Protein AF-A0A2X1PQ90-F1 (afdb_monomer_lite)

Organism: Haemophilus influenzae (NCBI:txid727)

Structure (mmCIF, N/CA/C/O backbone):
data_AF-A0A2X1PQ90-F1
#
_entry.id   AF-A0A2X1PQ90-F1
#
loop_
_atom_site.group_PDB
_atom_site.id
_atom_site.type_symbol
_atom_site.label_atom_id
_atom_site.label_alt_id
_atom_site.label_comp_id
_atom_site.label_asym_id
_atom_site.label_entity_id
_atom_site.label_seq_id
_atom_site.pdbx_PDB_ins_code
_atom_site.Cartn_x
_atom_site.Cartn_y
_atom_site.Cartn_z
_atom_site.occupancy
_atom_site.B_iso_or_equiv
_atom_site.auth_seq_id
_atom_site.auth_comp_id
_atom_site.auth_asym_id
_atom_site.auth_atom_id
_atom_site.pdbx_PDB_model_num
ATOM 1 N N . MET A 1 1 ? -12.825 -6.862 6.833 1.00 97.19 1 MET A N 1
ATOM 2 C CA . MET A 1 1 ? -12.049 -5.912 5.998 1.00 97.19 1 MET A CA 1
ATOM 3 C C . MET A 1 1 ? -11.772 -6.513 4.622 1.00 97.19 1 MET A C 1
ATOM 5 O O . MET A 1 1 ? -12.164 -7.656 4.406 1.00 97.19 1 MET A O 1
ATOM 9 N N . LEU A 1 2 ? -11.191 -5.750 3.693 1.00 98.31 2 LEU A N 1
ATOM 10 C CA . LEU A 1 2 ? -10.587 -6.251 2.450 1.00 98.31 2 LEU A CA 1
ATOM 11 C C . LEU A 1 2 ? -9.107 -5.878 2.473 1.00 98.31 2 LEU A C 1
ATOM 13 O O . LEU A 1 2 ? -8.786 -4.777 2.917 1.00 98.31 2 LEU A O 1
ATOM 17 N N . LYS A 1 3 ? -8.245 -6.788 2.020 1.00 98.50 3 LYS A N 1
ATOM 18 C CA . LYS A 1 3 ? -6.807 -6.561 1.873 1.00 98.50 3 LYS A CA 1
ATOM 19 C C . LYS A 1 3 ? -6.492 -6.553 0.382 1.00 98.50 3 LYS A C 1
ATOM 21 O O . LYS A 1 3 ? -6.898 -7.488 -0.299 1.00 98.50 3 LYS A O 1
ATOM 26 N N . ALA A 1 4 ? -5.843 -5.501 -0.100 1.00 98.44 4 ALA A N 1
ATOM 27 C CA . ALA A 1 4 ? -5.292 -5.419 -1.448 1.00 98.44 4 ALA A CA 1
ATOM 28 C C . ALA A 1 4 ? -3.840 -5.915 -1.452 1.00 98.44 4 ALA A C 1
ATOM 30 O O . ALA A 1 4 ? -3.133 -5.803 -0.445 1.00 98.44 4 ALA A O 1
ATOM 31 N N . GLN A 1 5 ? -3.374 -6.450 -2.577 1.00 98.25 5 GLN A N 1
ATOM 32 C CA . GLN A 1 5 ? -2.009 -6.943 -2.733 1.00 98.25 5 GLN A CA 1
ATOM 33 C C . GLN A 1 5 ? -1.485 -6.490 -4.085 1.00 98.25 5 GLN A C 1
ATOM 35 O O . GLN A 1 5 ? -2.073 -6.848 -5.099 1.00 98.25 5 GLN A O 1
ATOM 40 N N . HIS A 1 6 ? -0.416 -5.683 -4.049 1.00 97.69 6 HIS A N 1
ATOM 41 C CA . HIS A 1 6 ? 0.404 -5.267 -5.192 1.00 97.69 6 HIS A CA 1
ATOM 42 C C . HIS A 1 6 ? -0.357 -5.222 -6.534 1.00 97.69 6 HIS A C 1
ATOM 44 O O . HIS A 1 6 ? -0.048 -6.006 -7.435 1.00 97.69 6 HIS A O 1
ATOM 50 N N . PRO A 1 7 ? -1.373 -4.337 -6.675 1.00 98.44 7 PRO A N 1
ATOM 51 C CA . PRO A 1 7 ? -2.190 -4.241 -7.886 1.00 98.44 7 PRO A CA 1
ATOM 52 C C . PRO A 1 7 ? -1.443 -3.481 -8.997 1.00 98.44 7 PRO A C 1
ATOM 54 O O . PRO A 1 7 ? -1.924 -2.485 -9.540 1.00 98.44 7 PRO A O 1
ATOM 57 N N . ASP A 1 8 ? -0.198 -3.881 -9.270 1.00 98.50 8 ASP A N 1
ATOM 58 C CA . ASP A 1 8 ? 0.711 -3.168 -10.163 1.00 98.50 8 ASP A CA 1
ATOM 59 C C . ASP A 1 8 ? 0.203 -3.190 -11.604 1.00 98.50 8 ASP A C 1
ATOM 61 O O . ASP A 1 8 ? 0.255 -2.159 -12.272 1.00 98.50 8 ASP A O 1
ATOM 65 N N . PHE A 1 9 ? -0.345 -4.323 -12.058 1.00 98.75 9 PHE A N 1
ATOM 66 C CA . PHE A 1 9 ? -0.924 -4.458 -13.395 1.00 98.75 9 PHE A CA 1
ATOM 67 C C . PHE A 1 9 ? -2.189 -3.606 -13.543 1.00 98.75 9 PHE A C 1
ATOM 69 O O . PHE A 1 9 ? -2.334 -2.849 -14.504 1.00 98.75 9 PHE A O 1
ATOM 76 N N . GLU A 1 10 ? -3.093 -3.674 -12.568 1.00 98.81 10 GLU A N 1
ATOM 77 C CA . GLU A 1 10 ? -4.344 -2.926 -12.562 1.00 98.81 10 GLU A CA 1
ATOM 78 C C . GLU A 1 10 ? -4.073 -1.420 -12.545 1.00 98.81 10 GLU A C 1
ATOM 80 O O . GLU A 1 10 ? -4.658 -0.681 -13.335 1.00 98.81 10 GLU A O 1
ATOM 85 N N . ILE A 1 11 ? -3.140 -0.953 -11.710 1.00 98.69 11 ILE A N 1
ATOM 86 C CA . ILE A 1 11 ? -2.756 0.461 -11.650 1.00 98.69 11 ILE A CA 1
ATOM 87 C C . ILE A 1 11 ? -2.038 0.896 -12.932 1.00 98.69 11 ILE A C 1
ATOM 89 O O . ILE A 1 11 ? -2.410 1.924 -13.498 1.00 98.69 11 ILE A O 1
ATOM 93 N N . TRP A 1 12 ? -1.062 0.126 -13.424 1.00 98.75 12 TRP A N 1
ATOM 94 C CA . TRP A 1 12 ? -0.359 0.418 -14.681 1.00 98.75 12 TRP A CA 1
ATOM 95 C C . TRP A 1 12 ? -1.326 0.570 -15.858 1.00 98.75 12 TRP A C 1
ATOM 97 O O . TRP A 1 12 ? -1.219 1.545 -16.604 1.00 98.75 12 TRP A O 1
ATOM 107 N N . SER A 1 13 ? -2.314 -0.323 -15.979 1.00 98.62 13 SER A N 1
ATOM 108 C CA . SER A 1 13 ? -3.283 -0.315 -17.086 1.00 98.62 13 SER A CA 1
ATOM 109 C C . SER A 1 13 ? -4.114 0.975 -17.159 1.00 98.62 13 SER A C 1
ATOM 111 O O . SER A 1 13 ? -4.599 1.363 -18.221 1.00 98.62 13 SER A O 1
ATOM 113 N N . LEU A 1 14 ? -4.257 1.673 -16.028 1.00 98.50 14 LEU A N 1
ATOM 114 C CA . LEU A 1 14 ? -5.009 2.921 -15.917 1.00 98.50 14 LEU A CA 1
ATOM 115 C C . LEU A 1 14 ? -4.135 4.168 -16.137 1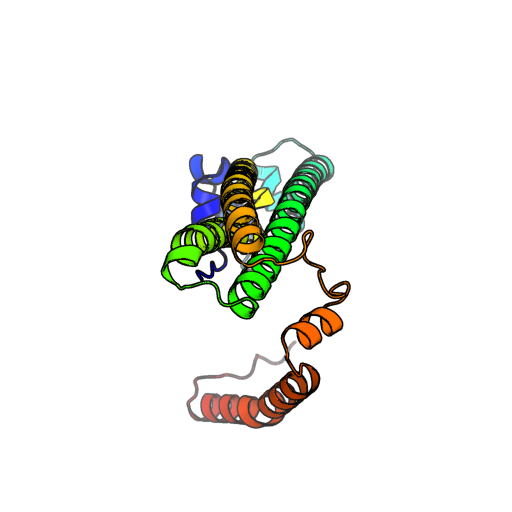.00 98.50 14 LEU A C 1
ATOM 117 O O . LEU A 1 14 ? -4.681 5.255 -16.366 1.00 98.50 14 LEU A O 1
ATOM 121 N N . GLY A 1 15 ? -2.812 4.021 -16.066 1.00 98.38 15 GLY A N 1
ATOM 122 C CA . GLY A 1 15 ? -1.836 5.094 -16.226 1.00 98.38 15 GLY A CA 1
ATOM 123 C C . GLY A 1 15 ? -1.519 5.425 -17.680 1.00 98.38 15 GLY A C 1
ATOM 124 O O . GLY A 1 15 ? -1.864 4.691 -18.606 1.00 98.38 15 GLY A O 1
ATOM 125 N N . MET A 1 16 ? -0.835 6.551 -17.898 1.00 98.50 16 MET A N 1
ATOM 126 C CA . MET A 1 16 ? -0.507 7.021 -19.251 1.00 98.50 16 MET A CA 1
ATOM 127 C C . MET A 1 16 ? 0.387 6.049 -20.026 1.00 98.50 16 MET A C 1
ATOM 129 O O . MET A 1 16 ? 0.144 5.834 -21.209 1.00 98.50 16 MET A O 1
ATOM 133 N N . HIS A 1 17 ? 1.375 5.431 -19.373 1.00 98.75 17 HIS A N 1
ATOM 134 C CA . HIS A 1 17 ? 2.237 4.436 -20.017 1.00 98.75 17 HIS A CA 1
ATOM 135 C C . HIS A 1 17 ? 1.434 3.209 -20.470 1.00 98.75 17 HIS A C 1
ATOM 137 O O . HIS A 1 17 ? 1.473 2.864 -21.650 1.00 98.75 17 HIS A O 1
ATOM 143 N N . GLY A 1 18 ? 0.622 2.621 -19.582 1.00 98.56 18 GLY A N 1
ATOM 144 C CA . GLY A 1 18 ? -0.201 1.459 -19.926 1.00 98.56 18 GLY A CA 1
ATOM 145 C C . GLY A 1 18 ? -1.232 1.747 -21.018 1.00 98.56 18 GLY A C 1
ATOM 146 O O . GLY A 1 18 ? -1.378 0.958 -21.948 1.00 98.56 18 GLY A O 1
ATOM 147 N N . LYS A 1 19 ? -1.869 2.925 -20.994 1.00 98.62 19 LYS A N 1
ATOM 148 C CA . LYS A 1 19 ? -2.801 3.368 -22.052 1.00 98.62 19 LYS A CA 1
ATOM 149 C C . LYS A 1 19 ? -2.155 3.520 -23.430 1.00 98.62 19 LYS A C 1
ATOM 151 O O . LYS A 1 19 ? -2.863 3.429 -24.427 1.00 98.62 19 LYS A O 1
ATOM 156 N N . ASN A 1 20 ? -0.846 3.762 -23.486 1.00 98.69 20 ASN A N 1
ATOM 157 C CA . ASN A 1 20 ? -0.082 3.863 -24.732 1.00 98.69 20 ASN A CA 1
ATOM 158 C C . ASN A 1 20 ? 0.638 2.553 -25.093 1.00 98.69 20 ASN A C 1
ATOM 160 O O . ASN A 1 20 ? 1.441 2.535 -26.019 1.00 98.69 20 ASN A O 1
ATOM 164 N N . GLY A 1 21 ? 0.372 1.459 -24.373 1.00 98.38 21 GLY A N 1
ATOM 165 C CA . GLY A 1 21 ? 0.982 0.161 -24.646 1.00 98.38 21 GLY A CA 1
ATOM 166 C C . GLY A 1 21 ? 2.451 0.043 -24.233 1.00 98.38 21 GLY A C 1
ATOM 167 O O . GLY A 1 21 ? 3.078 -0.943 -24.601 1.00 98.38 21 GLY A O 1
ATOM 168 N N . VAL A 1 22 ? 2.992 0.993 -23.457 1.00 98.69 22 VAL A N 1
ATOM 169 C CA . VAL A 1 22 ? 4.331 0.857 -22.859 1.00 98.69 22 VAL A CA 1
ATOM 170 C C . VAL A 1 22 ? 4.254 -0.210 -21.775 1.00 98.69 22 VAL A C 1
ATOM 172 O O . VAL A 1 22 ? 3.540 -0.058 -20.780 1.00 98.69 22 VAL A O 1
ATOM 175 N N . THR A 1 23 ? 4.955 -1.311 -21.994 1.00 98.56 23 THR A N 1
ATOM 176 C CA . THR A 1 23 ? 4.853 -2.541 -21.215 1.00 98.56 23 THR A CA 1
ATOM 177 C C . THR A 1 23 ? 5.765 -2.522 -19.991 1.00 98.56 23 THR A C 1
ATOM 179 O O . THR A 1 23 ? 6.693 -1.720 -19.883 1.00 98.56 23 THR A O 1
ATOM 182 N N . CYS A 1 24 ? 5.552 -3.465 -19.069 1.00 98.44 24 CYS A N 1
ATOM 183 C CA . CYS A 1 24 ? 6.458 -3.677 -17.937 1.00 98.44 24 CYS A CA 1
ATOM 184 C C . CYS A 1 24 ? 7.904 -3.935 -18.402 1.00 98.44 24 CYS A C 1
ATOM 186 O O . CYS A 1 24 ? 8.854 -3.499 -17.754 1.00 98.44 24 CYS A O 1
ATOM 188 N N . VAL A 1 25 ? 8.058 -4.639 -19.530 1.00 98.50 25 VAL A N 1
ATOM 189 C CA . VAL A 1 25 ? 9.348 -5.059 -20.095 1.00 98.50 25 VAL A CA 1
ATOM 190 C C . VAL A 1 25 ? 10.151 -3.856 -20.579 1.00 98.50 25 VAL A C 1
ATOM 192 O O . VAL A 1 25 ? 11.350 -3.802 -20.328 1.00 98.50 25 VAL A O 1
ATOM 195 N N . ASP A 1 26 ? 9.500 -2.856 -21.173 1.00 98.44 26 ASP A N 1
ATOM 196 C CA . ASP A 1 26 ? 10.180 -1.667 -21.706 1.00 98.44 26 ASP A CA 1
ATOM 197 C C . ASP A 1 26 ? 10.948 -0.887 -20.625 1.00 98.44 26 ASP A C 1
ATOM 199 O O . ASP A 1 26 ? 11.959 -0.247 -20.912 1.00 98.44 26 ASP A O 1
ATOM 203 N N . CYS A 1 27 ? 10.495 -0.956 -19.368 1.00 98.50 27 CYS A N 1
ATOM 204 C CA . CYS A 1 27 ? 11.151 -0.295 -18.238 1.00 98.50 27 CYS A CA 1
ATOM 205 C C . CYS A 1 27 ? 11.977 -1.246 -17.362 1.00 98.50 27 CYS A C 1
ATOM 207 O O . CYS A 1 27 ? 13.049 -0.866 -16.903 1.00 98.50 27 CYS A O 1
ATOM 209 N N . HIS A 1 28 ? 11.483 -2.452 -17.076 1.00 98.56 28 HIS A N 1
ATOM 210 C CA . HIS A 1 28 ? 12.102 -3.345 -16.086 1.00 98.56 28 HIS A CA 1
ATOM 211 C C . HIS A 1 28 ? 12.967 -4.452 -16.687 1.00 98.56 28 HIS A C 1
ATOM 213 O O . HIS A 1 28 ? 13.688 -5.113 -15.945 1.00 98.56 28 HIS A O 1
ATOM 219 N N . MET A 1 29 ? 12.882 -4.673 -17.998 1.00 98.38 29 MET A N 1
ATOM 220 C CA . MET A 1 29 ? 13.633 -5.703 -18.714 1.00 98.38 29 MET A CA 1
ATOM 221 C C . MET A 1 29 ? 14.078 -5.167 -20.088 1.00 98.38 29 MET A C 1
ATOM 223 O O . MET A 1 29 ? 13.677 -5.706 -21.130 1.00 98.38 29 MET A O 1
ATOM 227 N N . PRO A 1 30 ? 14.858 -4.068 -20.120 1.00 97.44 30 PRO A N 1
ATOM 228 C CA . PRO A 1 30 ? 15.231 -3.418 -21.367 1.00 97.44 30 PRO A CA 1
ATOM 229 C C . PRO A 1 30 ? 16.062 -4.338 -22.264 1.00 97.44 30 PRO A C 1
ATOM 231 O O . PRO A 1 30 ? 16.706 -5.292 -21.818 1.00 97.44 30 PRO A O 1
ATOM 234 N N . LYS A 1 31 ? 16.083 -4.032 -23.562 1.00 97.00 31 LYS A N 1
ATOM 235 C CA . LYS A 1 31 ? 17.053 -4.642 -24.474 1.00 97.00 31 LYS A CA 1
ATOM 236 C C . LYS A 1 31 ? 18.425 -4.010 -24.235 1.00 97.00 31 LYS A C 1
ATOM 238 O O . LYS A 1 31 ? 18.561 -2.794 -24.309 1.00 97.00 31 LYS A O 1
ATOM 243 N N . VAL A 1 32 ? 19.430 -4.842 -23.985 1.00 94.94 32 VAL A N 1
ATOM 244 C CA . VAL A 1 32 ? 20.825 -4.440 -23.749 1.00 94.94 32 VAL A CA 1
ATOM 245 C C . VAL A 1 32 ? 21.762 -5.234 -24.660 1.00 94.94 32 VAL A C 1
ATOM 247 O O . VAL A 1 32 ? 21.381 -6.280 -25.191 1.00 94.94 32 VAL A O 1
ATOM 250 N N . GLN A 1 33 ? 22.983 -4.738 -24.868 1.00 94.88 33 GLN A N 1
ATOM 251 C CA . GLN A 1 33 ? 23.985 -5.387 -25.715 1.00 94.88 33 GLN A CA 1
ATOM 252 C C . GLN A 1 33 ? 25.080 -6.041 -24.864 1.00 94.88 33 GLN A C 1
ATOM 254 O O . GLN A 1 33 ? 25.637 -5.417 -23.964 1.00 94.88 33 GLN A O 1
ATOM 259 N N . GLY A 1 34 ? 25.383 -7.309 -25.142 1.00 91.25 34 GLY A N 1
ATOM 260 C CA . GLY A 1 34 ? 26.471 -8.039 -24.494 1.00 91.25 34 GLY A CA 1
ATOM 261 C C . GLY A 1 34 ? 27.845 -7.629 -25.018 1.00 91.25 34 GLY A C 1
ATOM 262 O O . GLY A 1 34 ? 27.967 -6.998 -26.066 1.00 91.25 34 GLY A O 1
ATOM 263 N N . ALA A 1 35 ? 28.902 -8.057 -24.322 1.00 93.44 35 ALA A N 1
ATOM 264 C CA . ALA A 1 35 ? 30.281 -7.845 -24.772 1.00 93.44 35 ALA A CA 1
ATOM 265 C C . ALA A 1 35 ? 30.578 -8.495 -26.141 1.00 93.44 35 ALA A C 1
ATOM 267 O O . ALA A 1 35 ? 31.493 -8.071 -26.840 1.00 93.44 35 ALA A O 1
ATOM 268 N N . ASP A 1 36 ? 29.792 -9.501 -26.543 1.00 94.69 36 ASP A N 1
ATOM 269 C CA . ASP A 1 36 ? 29.850 -10.150 -27.858 1.00 94.69 36 ASP A CA 1
ATOM 270 C C . ASP A 1 36 ? 29.030 -9.421 -28.943 1.00 94.69 36 ASP A C 1
ATOM 272 O O . ASP A 1 36 ? 28.886 -9.923 -30.058 1.00 94.69 36 ASP A O 1
ATOM 276 N N . GLY A 1 37 ? 28.466 -8.252 -28.624 1.00 94.25 37 GLY A N 1
ATOM 277 C CA . GLY A 1 37 ? 27.664 -7.438 -29.531 1.00 94.25 37 GLY A CA 1
ATOM 278 C C . GLY A 1 37 ? 26.226 -7.926 -29.726 1.00 94.25 37 GLY A C 1
ATOM 279 O O . GLY A 1 37 ? 25.471 -7.286 -30.464 1.00 94.25 37 GLY A O 1
ATOM 280 N N . LYS A 1 38 ? 25.797 -9.019 -29.084 1.00 96.50 38 LYS A N 1
ATOM 281 C CA . LYS A 1 38 ? 24.424 -9.523 -29.230 1.00 96.50 38 LYS A CA 1
ATOM 282 C C . LYS A 1 38 ? 23.455 -8.770 -28.335 1.00 96.50 38 LYS A C 1
ATOM 284 O O . LYS A 1 38 ? 23.740 -8.501 -27.171 1.00 96.50 38 LYS A O 1
ATOM 289 N N . VAL A 1 39 ? 22.278 -8.477 -28.879 1.00 96.38 39 VAL A N 1
ATOM 290 C CA . VAL A 1 39 ? 21.178 -7.872 -28.126 1.00 96.38 39 VAL A CA 1
ATOM 291 C C . VAL A 1 39 ? 20.401 -8.962 -27.394 1.00 96.38 39 VAL A C 1
ATOM 293 O O . VAL A 1 39 ? 19.991 -9.953 -27.999 1.00 96.38 39 VAL A O 1
ATOM 296 N N . TYR A 1 40 ? 20.159 -8.762 -26.104 1.00 96.50 40 TYR A N 1
ATOM 297 C CA . TYR A 1 40 ? 19.347 -9.644 -25.270 1.00 96.50 40 TYR A CA 1
ATOM 298 C C . TYR A 1 40 ? 18.431 -8.827 -24.349 1.00 96.50 40 TYR A C 1
ATOM 300 O O . TYR A 1 40 ? 18.562 -7.611 -24.239 1.00 96.50 40 TYR A O 1
ATOM 308 N N . THR A 1 41 ? 17.447 -9.485 -23.738 1.00 97.75 41 THR A N 1
ATOM 309 C CA . THR A 1 41 ? 16.617 -8.869 -22.693 1.00 97.75 41 THR A CA 1
ATOM 310 C C . THR A 1 41 ? 17.349 -8.947 -21.366 1.00 97.75 41 THR A C 1
ATOM 312 O O . THR A 1 41 ? 17.700 -10.049 -20.941 1.00 97.75 41 THR A O 1
ATOM 315 N N . ASP A 1 42 ? 17.528 -7.815 -20.698 1.00 97.19 42 ASP A N 1
ATOM 316 C CA . ASP A 1 42 ? 18.017 -7.806 -19.328 1.00 97.19 42 ASP A CA 1
ATOM 317 C C . ASP A 1 42 ? 16.982 -8.475 -18.406 1.00 97.19 42 ASP A C 1
ATOM 319 O O . ASP A 1 42 ? 15.818 -8.079 -18.361 1.00 97.19 42 ASP A O 1
ATOM 323 N N . HIS A 1 43 ? 17.396 -9.539 -17.717 1.00 97.31 43 HIS A N 1
ATOM 324 C CA . HIS A 1 43 ? 16.554 -10.274 -16.768 1.00 97.31 43 HIS A CA 1
ATOM 325 C C . HIS A 1 43 ? 16.812 -9.857 -15.314 1.00 97.31 43 HIS A C 1
ATOM 327 O O . HIS A 1 43 ? 16.175 -10.391 -14.403 1.00 97.31 43 HIS A O 1
ATOM 333 N N . GLN A 1 44 ? 17.705 -8.892 -15.076 1.00 96.25 44 GLN A N 1
ATOM 334 C CA . GLN A 1 44 ? 17.861 -8.252 -13.778 1.00 96.25 44 GLN A CA 1
ATOM 335 C C . GLN A 1 44 ? 16.729 -7.238 -13.568 1.00 96.25 44 GLN A C 1
ATOM 337 O O . GLN A 1 44 ? 16.898 -6.032 -13.733 1.00 96.25 44 GLN A O 1
ATOM 342 N N . ILE A 1 45 ? 15.551 -7.741 -13.192 1.00 97.56 45 ILE A N 1
ATOM 343 C CA . ILE A 1 45 ? 14.376 -6.916 -12.884 1.00 97.56 45 ILE A CA 1
ATOM 344 C C . ILE A 1 45 ? 14.710 -6.003 -11.699 1.00 97.56 45 ILE A C 1
ATOM 346 O O . ILE A 1 45 ? 14.804 -6.449 -10.555 1.00 97.56 45 ILE A O 1
ATOM 350 N N . GLN A 1 46 ? 14.892 -4.716 -11.983 1.00 91.56 46 GLN A N 1
ATOM 351 C CA . GLN A 1 46 ? 15.382 -3.733 -11.018 1.00 91.56 46 GLN A CA 1
ATOM 352 C C . GLN A 1 46 ? 14.693 -2.375 -11.179 1.00 91.56 46 GLN A C 1
ATOM 354 O O . GLN A 1 46 ? 13.680 -2.244 -11.875 1.00 91.56 46 GLN 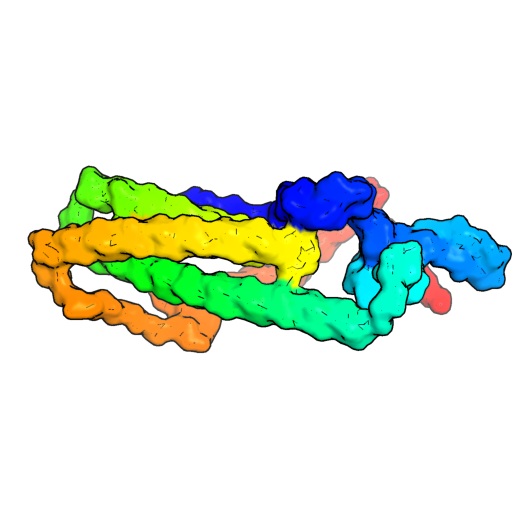A O 1
ATOM 359 N N . ASN A 1 47 ? 15.221 -1.355 -10.500 1.00 97.81 47 ASN A N 1
ATOM 360 C CA . ASN A 1 47 ? 14.774 0.017 -10.679 1.00 97.81 47 ASN A CA 1
ATOM 361 C C . ASN A 1 47 ? 15.168 0.515 -12.087 1.00 97.81 47 ASN A C 1
ATOM 363 O O . ASN A 1 47 ? 16.359 0.556 -12.388 1.00 97.81 47 ASN A O 1
ATOM 367 N N . PRO A 1 48 ? 14.216 0.952 -12.935 1.00 98.25 48 PRO A N 1
ATOM 368 C CA . PRO A 1 48 ? 14.520 1.395 -14.300 1.00 98.25 48 PRO A CA 1
ATOM 369 C C . PRO A 1 48 ? 15.534 2.545 -14.379 1.00 98.25 48 PRO A C 1
ATOM 371 O O . PRO A 1 48 ? 16.288 2.643 -15.343 1.00 98.25 48 PRO A O 1
ATOM 374 N N . PHE A 1 49 ? 15.625 3.393 -13.345 1.00 98.06 49 PHE A N 1
ATOM 375 C CA . PHE A 1 49 ? 16.628 4.462 -13.304 1.00 98.06 49 PHE A CA 1
ATOM 376 C C . PHE A 1 49 ? 18.075 3.947 -13.250 1.00 98.06 49 PHE A C 1
ATOM 378 O O . PHE A 1 49 ? 18.987 4.707 -13.590 1.00 98.06 49 PHE A O 1
ATOM 385 N N . ASP A 1 50 ? 18.309 2.694 -12.858 1.00 97.25 50 ASP A N 1
ATOM 386 C CA . ASP A 1 50 ? 19.649 2.096 -12.847 1.00 97.25 50 ASP A CA 1
ATOM 387 C C . ASP A 1 50 ? 20.127 1.770 -14.274 1.00 97.25 50 ASP A C 1
ATOM 389 O O . ASP A 1 50 ? 21.323 1.826 -14.543 1.00 97.25 50 ASP A O 1
ATOM 393 N N . ALA A 1 51 ? 19.194 1.578 -15.214 1.00 96.25 51 ALA A N 1
ATOM 394 C CA . ALA A 1 51 ? 19.438 1.368 -16.644 1.00 96.25 51 ALA A CA 1
ATOM 395 C C . ALA A 1 51 ? 18.780 2.471 -17.505 1.00 96.25 51 ALA A C 1
ATOM 397 O O . ALA A 1 51 ? 18.151 2.190 -18.525 1.00 96.25 51 ALA A O 1
ATOM 398 N N . PHE A 1 52 ? 18.886 3.736 -17.077 1.00 97.88 52 PHE A N 1
ATOM 399 C CA . PHE A 1 52 ? 18.179 4.880 -17.684 1.00 97.88 52 PHE A CA 1
ATOM 400 C C . PHE A 1 52 ? 18.348 4.984 -19.211 1.00 97.88 52 PHE A C 1
ATOM 402 O O . PHE A 1 52 ? 17.360 5.157 -19.928 1.00 97.88 52 PHE A O 1
ATOM 409 N N . ASP A 1 53 ? 19.581 4.819 -19.696 1.00 97.00 53 ASP A N 1
ATOM 410 C CA . ASP A 1 53 ? 19.935 4.956 -21.116 1.00 97.00 53 ASP A CA 1
ATOM 411 C C . ASP A 1 53 ? 19.291 3.877 -21.999 1.00 97.00 53 ASP A C 1
ATOM 413 O O . ASP A 1 53 ? 19.124 4.070 -23.198 1.00 97.00 53 ASP A O 1
ATOM 417 N N . HIS A 1 54 ? 18.895 2.748 -21.404 1.00 96.62 54 HIS A N 1
ATOM 418 C CA . HIS A 1 54 ? 18.245 1.633 -22.094 1.00 96.62 54 HIS A CA 1
ATOM 419 C C . HIS A 1 54 ? 16.746 1.532 -21.794 1.00 96.62 54 HIS A C 1
ATOM 421 O O . HIS A 1 54 ? 16.085 0.634 -22.310 1.00 96.62 54 HIS A O 1
ATOM 427 N N . THR A 1 55 ? 16.206 2.430 -20.968 1.00 98.50 55 THR A N 1
ATOM 428 C CA . THR A 1 55 ? 14.803 2.428 -20.535 1.00 98.50 55 THR A CA 1
ATOM 429 C C . THR A 1 55 ? 14.132 3.741 -20.934 1.00 98.50 55 THR A C 1
ATOM 431 O O . THR A 1 55 ? 13.593 3.855 -22.033 1.00 98.50 55 THR A O 1
ATOM 434 N N . CYS A 1 56 ? 14.188 4.761 -20.076 1.00 98.25 56 CYS A N 1
ATOM 435 C CA . CYS A 1 56 ? 13.511 6.040 -20.269 1.00 98.25 56 CYS A CA 1
ATOM 436 C C . CYS A 1 56 ? 14.021 6.793 -21.507 1.00 98.25 56 CYS A C 1
ATOM 438 O O . CYS A 1 56 ? 13.215 7.346 -22.255 1.00 98.25 56 CYS A O 1
ATOM 440 N N . ALA A 1 57 ? 15.339 6.790 -21.735 1.00 98.06 57 ALA A N 1
ATOM 441 C CA . ALA A 1 57 ? 15.977 7.546 -22.815 1.00 98.06 57 ALA A CA 1
ATOM 442 C C . ALA A 1 57 ? 15.583 7.063 -24.224 1.00 98.06 57 ALA A C 1
ATOM 444 O O . ALA A 1 57 ? 15.737 7.803 -25.188 1.00 98.06 57 ALA A O 1
ATOM 445 N N . ASN A 1 58 ? 15.005 5.861 -24.353 1.00 97.62 58 ASN A N 1
ATOM 446 C CA . ASN A 1 58 ? 14.480 5.377 -25.633 1.00 97.62 58 ASN A CA 1
ATOM 447 C C . ASN A 1 58 ? 13.258 6.176 -26.119 1.00 97.62 58 ASN A C 1
ATOM 449 O O . ASN A 1 58 ? 12.925 6.117 -27.299 1.00 97.62 58 ASN A O 1
ATOM 453 N N . CYS A 1 59 ? 12.551 6.862 -25.213 1.00 98.44 59 CYS A N 1
ATOM 454 C CA . CYS A 1 59 ? 11.299 7.569 -25.511 1.00 98.44 59 CYS A CA 1
ATOM 455 C C . CYS A 1 59 ? 11.289 9.037 -25.052 1.00 98.44 59 CYS A C 1
ATOM 457 O O . CYS A 1 59 ? 10.386 9.783 -25.427 1.00 98.44 59 CYS A O 1
ATOM 459 N N . HIS A 1 60 ? 12.238 9.444 -24.208 1.00 98.38 60 HIS A N 1
ATOM 460 C CA . HIS A 1 60 ? 12.254 10.750 -23.557 1.00 98.38 60 HIS A CA 1
ATOM 461 C C . HIS A 1 60 ? 13.570 11.488 -23.799 1.00 98.38 60 HIS A C 1
ATOM 463 O O . HIS A 1 60 ? 14.636 10.964 -23.493 1.00 98.38 60 HIS A O 1
ATOM 469 N N . ASP A 1 61 ? 13.472 12.749 -24.227 1.00 98.06 61 ASP A N 1
ATOM 470 C CA . ASP A 1 61 ? 14.626 13.643 -24.415 1.00 98.06 61 ASP A CA 1
ATOM 471 C C . ASP A 1 61 ? 15.074 14.341 -23.113 1.00 98.06 61 ASP A C 1
ATOM 473 O O . ASP A 1 61 ? 16.077 15.054 -23.078 1.00 98.06 61 ASP A O 1
ATOM 477 N N . GLN A 1 62 ? 14.305 14.206 -22.026 1.00 98.50 62 GLN A N 1
ATOM 478 C CA . GLN A 1 62 ? 14.636 14.812 -20.735 1.00 98.50 62 GLN A CA 1
ATOM 479 C C . GLN A 1 62 ? 15.805 14.093 -20.052 1.00 98.50 62 GLN A C 1
ATOM 481 O O . GLN A 1 62 ? 15.943 12.876 -20.138 1.00 98.50 62 GLN A O 1
ATOM 486 N N . SER A 1 63 ? 16.599 14.841 -19.278 1.00 98.50 63 SER A N 1
ATOM 487 C CA . SER A 1 63 ? 17.700 14.255 -18.509 1.00 98.50 63 SER A CA 1
ATOM 488 C C . SER A 1 63 ? 17.213 13.281 -17.429 1.00 98.50 63 SER A C 1
ATOM 490 O O . SER A 1 63 ? 16.087 13.383 -16.918 1.00 98.50 63 SER A O 1
ATOM 492 N N . LYS A 1 64 ? 18.107 12.370 -17.026 1.00 98.56 64 LYS A N 1
ATOM 493 C CA . LYS A 1 64 ? 17.885 11.411 -15.937 1.00 98.56 64 LYS A CA 1
ATOM 494 C C . LYS A 1 64 ? 17.447 12.095 -14.648 1.00 98.56 64 LYS A C 1
ATOM 496 O O . LYS A 1 64 ? 16.501 11.650 -14.000 1.00 98.56 64 LYS A O 1
ATOM 501 N N . GLU A 1 65 ? 18.105 13.192 -14.299 1.00 98.50 65 GLU A N 1
ATOM 502 C CA . GLU A 1 65 ? 17.834 13.993 -13.105 1.00 98.50 65 GLU A CA 1
ATOM 503 C C . GLU A 1 65 ? 16.427 14.580 -13.177 1.00 98.50 65 GLU A C 1
ATOM 505 O O . GLU A 1 65 ? 15.637 14.402 -12.252 1.00 98.50 65 GLU A O 1
ATOM 510 N N . LYS A 1 66 ? 16.063 15.185 -14.316 1.00 98.56 66 LYS A N 1
ATOM 511 C CA . LYS A 1 66 ? 14.745 15.800 -14.491 1.00 98.56 66 LYS A CA 1
ATOM 512 C C . LYS A 1 66 ? 13.614 14.785 -14.333 1.00 98.56 66 LYS A C 1
ATOM 514 O O . LYS A 1 66 ? 12.622 15.080 -13.664 1.00 98.56 66 LYS A O 1
ATOM 519 N N . LEU A 1 67 ? 13.743 13.602 -14.937 1.00 98.75 67 LEU A N 1
ATOM 520 C CA . LEU A 1 67 ? 12.735 12.547 -14.804 1.00 98.75 67 LEU A CA 1
ATOM 521 C C . LEU A 1 67 ? 12.701 11.968 -13.385 1.00 98.75 67 LEU A C 1
ATOM 523 O O . LEU A 1 67 ? 11.616 11.746 -12.843 1.00 98.75 67 LEU A O 1
ATOM 527 N N . ARG A 1 68 ? 13.859 11.792 -12.738 1.00 98.62 68 ARG A N 1
ATOM 528 C CA . ARG A 1 68 ? 13.938 11.334 -11.344 1.00 98.62 68 ARG A CA 1
ATOM 529 C C . ARG A 1 68 ? 13.261 12.306 -10.383 1.00 98.62 68 ARG A C 1
ATOM 531 O O . ARG A 1 68 ? 12.542 11.860 -9.486 1.00 98.62 68 ARG A O 1
ATOM 538 N N . ASP A 1 69 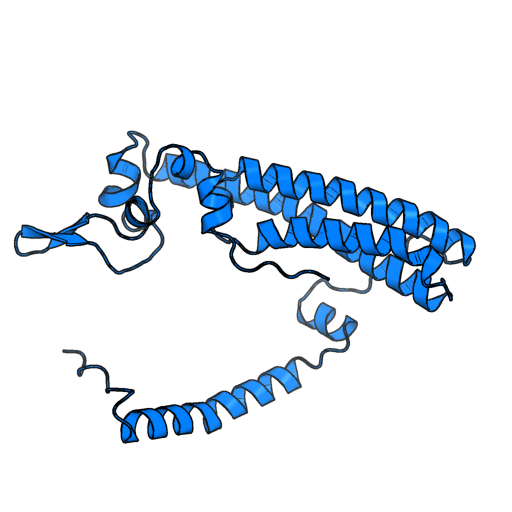? 13.434 13.606 -10.588 1.00 98.69 69 ASP A N 1
ATOM 539 C CA . ASP A 1 69 ? 12.808 14.643 -9.766 1.00 98.69 69 ASP A CA 1
ATOM 540 C C . ASP A 1 69 ? 11.283 14.621 -9.898 1.00 98.69 69 ASP A C 1
ATOM 542 O O . ASP A 1 69 ? 10.580 14.678 -8.890 1.00 98.69 69 ASP A O 1
ATOM 546 N N . ILE A 1 70 ? 10.757 14.443 -11.116 1.00 98.62 70 ILE A N 1
ATOM 547 C CA . ILE A 1 70 ? 9.311 14.302 -11.358 1.00 98.62 70 ILE A CA 1
ATOM 548 C C . ILE A 1 70 ? 8.753 13.058 -10.652 1.00 98.62 70 ILE A C 1
ATOM 550 O O . ILE A 1 70 ? 7.709 13.116 -9.999 1.00 98.62 70 ILE A O 1
ATOM 554 N N . VAL A 1 71 ? 9.434 11.914 -10.757 1.00 98.69 71 VAL A N 1
ATOM 555 C CA . VAL A 1 71 ? 8.998 10.679 -10.082 1.00 98.69 71 VAL A CA 1
ATOM 556 C C . VAL A 1 71 ? 9.057 10.836 -8.561 1.00 98.69 71 VAL A C 1
ATOM 558 O O . VAL A 1 71 ? 8.164 10.367 -7.850 1.00 98.69 71 VAL A O 1
ATOM 561 N N . THR A 1 72 ? 10.073 11.534 -8.057 1.00 98.69 72 THR A N 1
ATOM 562 C CA . THR A 1 72 ? 10.243 11.818 -6.628 1.00 98.69 72 THR A CA 1
ATOM 563 C C . THR A 1 72 ? 9.160 12.763 -6.108 1.00 98.69 72 THR A C 1
ATOM 565 O O . THR A 1 72 ? 8.605 12.509 -5.036 1.00 98.69 72 THR A O 1
ATOM 568 N N . SER A 1 73 ? 8.790 13.801 -6.866 1.00 98.69 73 SER A N 1
ATOM 569 C CA . SER A 1 73 ? 7.721 14.727 -6.475 1.00 98.69 73 SER A CA 1
ATOM 570 C C . SER A 1 73 ? 6.371 14.012 -6.392 1.00 98.69 73 SER A C 1
ATOM 572 O O . SER A 1 73 ? 5.692 14.106 -5.372 1.00 98.69 73 SER A O 1
ATOM 574 N N . ARG A 1 74 ? 6.040 13.180 -7.388 1.00 98.69 74 ARG A N 1
ATOM 575 C CA . ARG A 1 74 ? 4.826 12.344 -7.388 1.00 98.69 74 ARG A CA 1
ATOM 576 C C . ARG A 1 74 ? 4.793 11.386 -6.204 1.00 98.69 74 ARG A C 1
ATOM 578 O O . ARG A 1 74 ? 3.762 11.237 -5.555 1.00 98.69 74 ARG A O 1
ATOM 585 N N . LYS A 1 75 ? 5.928 10.756 -5.882 1.00 98.75 75 LYS A N 1
ATOM 586 C CA . LYS A 1 75 ? 6.045 9.887 -4.703 1.00 98.75 75 LYS A CA 1
ATOM 587 C C . LYS A 1 75 ? 5.731 10.645 -3.416 1.00 98.75 75 LYS A C 1
ATOM 589 O O . LYS A 1 75 ? 5.030 10.108 -2.561 1.00 98.75 75 LYS A O 1
ATOM 594 N N . LYS A 1 76 ? 6.238 11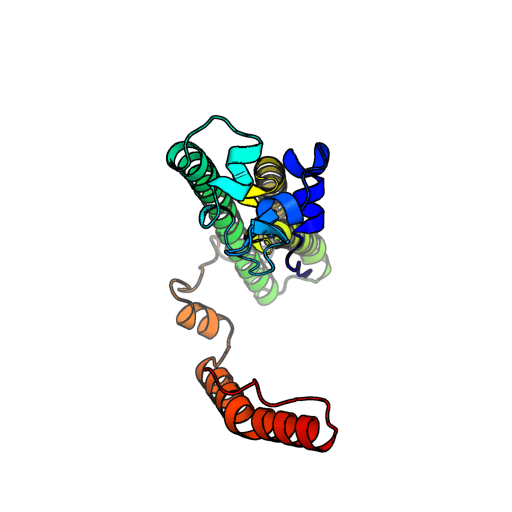.874 -3.283 1.00 98.69 76 LYS A N 1
ATOM 595 C CA . LYS A 1 76 ? 5.955 12.740 -2.136 1.00 98.69 76 LYS A CA 1
ATOM 596 C C . LYS A 1 76 ? 4.469 13.096 -2.064 1.00 98.69 76 LYS A C 1
ATOM 598 O O . LYS A 1 76 ? 3.860 12.873 -1.029 1.00 98.69 76 LYS A O 1
ATOM 603 N N . GLU A 1 77 ? 3.875 13.573 -3.154 1.00 98.62 77 GLU A N 1
ATOM 604 C CA . GLU A 1 77 ? 2.451 13.940 -3.212 1.00 98.62 77 GLU A CA 1
ATOM 605 C C . GLU A 1 77 ? 1.534 12.767 -2.837 1.00 98.62 77 GLU A C 1
ATOM 607 O O . GLU A 1 77 ? 0.638 12.916 -2.004 1.00 98.62 77 GLU A O 1
ATOM 612 N N . VAL A 1 78 ? 1.793 11.580 -3.396 1.00 98.69 78 VAL A N 1
ATOM 613 C CA . VAL A 1 78 ? 1.050 10.355 -3.073 1.00 98.69 78 VAL A CA 1
ATOM 614 C C . VAL A 1 78 ? 1.188 10.005 -1.593 1.00 98.69 78 VAL A C 1
ATOM 616 O O . VAL A 1 78 ? 0.178 9.754 -0.939 1.00 98.69 78 VAL A O 1
ATOM 619 N N . LYS A 1 79 ? 2.410 10.022 -1.043 1.00 98.56 79 LYS A N 1
ATOM 620 C CA . LYS A 1 79 ? 2.645 9.734 0.380 1.00 98.56 79 LYS A CA 1
ATOM 621 C C . LYS A 1 79 ? 1.973 10.745 1.306 1.00 98.56 79 LYS A C 1
ATOM 623 O O . LYS A 1 79 ? 1.405 10.340 2.315 1.00 98.56 79 LYS A O 1
ATOM 628 N N . ASP A 1 80 ? 1.998 12.027 0.956 1.00 98.62 80 ASP A N 1
ATOM 629 C CA . ASP A 1 80 ? 1.389 13.090 1.757 1.00 98.62 80 ASP A CA 1
ATOM 630 C C . ASP A 1 80 ? -0.132 12.882 1.886 1.00 98.62 80 ASP A C 1
ATOM 632 O O . ASP A 1 80 ? -0.691 13.026 2.974 1.00 98.62 80 ASP A O 1
ATOM 636 N N . VAL A 1 81 ? -0.823 12.513 0.799 1.00 98.75 81 VAL A N 1
ATOM 637 C CA . VAL A 1 81 ? -2.271 12.226 0.833 1.00 98.75 81 VAL A CA 1
ATOM 638 C C . VAL A 1 81 ? -2.560 10.876 1.496 1.00 98.75 81 VAL A C 1
ATOM 640 O O . VAL A 1 81 ? -3.517 10.765 2.264 1.00 98.75 81 VAL A O 1
ATOM 643 N N . MET A 1 82 ? -1.726 9.867 1.242 1.00 98.69 82 MET A N 1
ATOM 644 C CA . MET A 1 82 ? -1.844 8.537 1.842 1.00 98.69 82 MET A CA 1
ATOM 645 C C . MET A 1 82 ? -1.758 8.598 3.369 1.00 98.69 82 MET A C 1
ATOM 647 O O . MET A 1 82 ? -2.664 8.100 4.030 1.00 98.69 82 MET A O 1
ATOM 651 N N . GLY A 1 83 ? -0.766 9.303 3.921 1.00 98.62 83 GLY A N 1
ATOM 652 C CA . GLY A 1 83 ? -0.626 9.488 5.368 1.00 98.62 83 GLY A CA 1
ATOM 653 C C . GLY A 1 83 ? -1.825 10.206 5.998 1.00 98.62 83 GLY A C 1
ATOM 654 O O . GLY A 1 83 ? -2.300 9.815 7.059 1.00 98.62 83 GLY A O 1
ATOM 655 N N . ARG A 1 84 ? -2.411 11.198 5.309 1.00 98.75 84 ARG A N 1
ATOM 656 C CA . ARG A 1 84 ? -3.648 11.847 5.786 1.00 98.75 84 ARG A CA 1
ATOM 657 C C . ARG A 1 84 ? -4.818 10.871 5.855 1.00 98.75 84 ARG A C 1
ATOM 659 O O . ARG A 1 84 ? -5.614 10.960 6.785 1.00 98.75 84 ARG A O 1
ATOM 666 N N . LEU A 1 85 ? -4.959 9.978 4.874 1.00 98.81 85 LEU A N 1
ATOM 667 C CA . LEU A 1 85 ? -6.007 8.959 4.889 1.00 98.81 85 LEU A CA 1
ATOM 668 C C . LEU A 1 85 ? -5.755 7.918 5.988 1.00 98.81 85 LEU A C 1
ATOM 670 O O . LEU A 1 85 ? -6.694 7.575 6.705 1.00 98.81 85 LEU A O 1
ATOM 674 N N . GLU A 1 86 ? -4.509 7.479 6.174 1.00 98.75 86 GLU A N 1
ATOM 675 C CA . GLU A 1 86 ? -4.107 6.587 7.273 1.00 98.75 86 GLU A CA 1
ATOM 676 C C . GLU A 1 86 ? -4.510 7.156 8.631 1.00 98.75 86 GLU A C 1
ATOM 678 O O . GLU A 1 86 ? -5.218 6.488 9.382 1.00 98.75 86 GLU A O 1
ATOM 683 N N . ASP A 1 87 ? -4.175 8.420 8.904 1.00 98.69 87 ASP A N 1
ATOM 684 C CA . ASP A 1 87 ? -4.534 9.100 10.152 1.00 98.69 87 ASP A CA 1
ATOM 685 C C . ASP A 1 87 ? -6.045 9.088 10.419 1.00 98.69 87 ASP A C 1
ATOM 687 O O . ASP A 1 87 ? -6.492 8.946 11.562 1.00 98.69 87 ASP A O 1
ATOM 691 N N . GLN A 1 88 ? -6.861 9.266 9.377 1.00 98.88 88 GLN A N 1
ATOM 692 C CA . GLN A 1 88 ? -8.317 9.237 9.512 1.00 98.88 88 GLN A CA 1
ATOM 693 C C . GLN A 1 88 ? -8.841 7.816 9.725 1.00 98.88 88 GLN A C 1
ATOM 695 O O . GLN A 1 88 ? -9.746 7.623 10.535 1.00 98.88 88 GLN A O 1
ATOM 700 N N . VAL A 1 89 ? -8.282 6.826 9.025 1.00 98.81 89 VAL A N 1
ATOM 701 C CA . VAL A 1 89 ? -8.672 5.416 9.168 1.00 98.81 89 VAL A CA 1
ATOM 702 C C . VAL A 1 89 ? -8.308 4.906 10.563 1.00 98.81 89 VAL A C 1
ATOM 704 O O . VAL A 1 89 ? -9.131 4.244 11.191 1.00 98.81 89 VAL A O 1
ATOM 707 N N . VAL A 1 90 ? -7.141 5.284 11.098 1.00 98.69 90 VAL A N 1
ATOM 708 C CA . VAL A 1 90 ? -6.747 5.013 12.490 1.00 98.69 90 VAL A CA 1
ATOM 709 C C . VAL A 1 90 ? -7.789 5.569 13.459 1.00 98.69 90 VAL A C 1
ATOM 711 O O . VAL A 1 90 ? -8.313 4.823 14.286 1.00 98.69 90 VAL A O 1
ATOM 714 N N . LYS A 1 91 ? -8.141 6.856 13.334 1.00 98.81 91 LYS A N 1
ATOM 715 C CA . LYS A 1 91 ? -9.155 7.487 14.198 1.00 98.81 91 LYS A CA 1
ATOM 716 C C . LYS A 1 91 ? -10.498 6.766 14.112 1.00 98.81 91 LYS A C 1
ATOM 718 O O . LYS A 1 91 ? -11.072 6.460 15.150 1.00 98.81 91 LYS A O 1
ATOM 723 N N . ALA A 1 92 ? -10.951 6.432 12.904 1.00 98.88 92 ALA A N 1
ATOM 724 C CA . ALA A 1 92 ? -12.212 5.728 12.694 1.00 98.88 92 ALA A CA 1
ATOM 725 C C . ALA A 1 92 ? -12.236 4.340 13.362 1.00 98.88 92 ALA A C 1
ATOM 727 O O . ALA A 1 92 ? -13.254 3.955 13.931 1.00 98.88 92 ALA A O 1
ATOM 728 N N . HIS A 1 93 ? -11.125 3.593 13.344 1.00 98.88 93 HIS A N 1
ATOM 729 C CA . HIS A 1 93 ? -11.045 2.291 14.021 1.00 98.88 93 HIS A CA 1
ATOM 730 C C . HIS A 1 93 ? -11.115 2.407 15.543 1.00 98.88 93 HIS A C 1
ATOM 732 O O . HIS A 1 93 ? -11.848 1.646 16.172 1.00 98.88 93 HIS A O 1
ATOM 738 N N . PHE A 1 94 ? -10.404 3.366 16.143 1.00 98.75 94 PHE A N 1
ATOM 739 C CA . PHE A 1 94 ? -10.488 3.594 17.591 1.00 98.75 94 PHE A CA 1
ATOM 740 C C . PHE A 1 94 ? -11.859 4.133 18.010 1.00 98.75 94 PHE A C 1
ATOM 742 O O . PHE A 1 94 ? -12.415 3.678 19.002 1.00 98.75 94 PHE A O 1
ATOM 749 N N . GLU A 1 95 ? -12.454 5.035 17.230 1.00 98.88 95 GLU A N 1
ATOM 750 C CA . GLU A 1 95 ? -13.825 5.509 17.449 1.00 98.88 95 GLU A CA 1
ATOM 751 C C . GLU A 1 95 ? -14.842 4.365 17.369 1.00 98.88 95 GLU A C 1
ATOM 753 O O . GLU A 1 95 ? -15.735 4.271 18.209 1.00 98.88 95 GLU A O 1
ATOM 758 N N . ALA A 1 96 ? -14.687 3.455 16.404 1.00 98.81 96 ALA A N 1
ATOM 759 C CA . ALA A 1 96 ? -15.533 2.273 16.301 1.00 98.81 96 ALA A CA 1
ATOM 760 C C . ALA A 1 96 ? -15.354 1.323 17.491 1.00 98.81 96 ALA A C 1
ATOM 762 O O . ALA A 1 96 ? -16.344 0.784 17.981 1.00 98.81 96 ALA A O 1
ATOM 763 N N . LYS A 1 97 ? -14.120 1.134 17.975 1.00 98.50 97 LYS A N 1
ATOM 764 C CA . LYS A 1 97 ? -13.843 0.354 19.188 1.00 98.50 97 LYS A CA 1
ATOM 765 C C . LYS A 1 97 ? -14.552 0.955 20.406 1.00 98.50 97 LYS A C 1
ATOM 767 O O . LYS A 1 97 ? -15.256 0.230 21.094 1.00 98.50 97 LYS A O 1
ATOM 772 N N . GLU A 1 98 ? -14.422 2.258 20.647 1.00 98.56 98 GLU A N 1
ATOM 773 C CA . GLU A 1 98 ? -15.081 2.904 21.793 1.00 98.56 98 GLU A CA 1
ATOM 774 C C . GLU A 1 98 ? -16.613 2.846 21.696 1.00 98.56 98 GLU A C 1
ATOM 776 O O . GLU A 1 98 ? -17.290 2.661 22.703 1.00 98.56 98 GLU A O 1
ATOM 781 N N . ALA A 1 99 ? -17.175 2.939 20.485 1.00 98.69 99 ALA A N 1
ATOM 782 C CA . ALA A 1 99 ? -18.607 2.734 20.280 1.00 98.69 99 ALA A CA 1
ATOM 783 C C . ALA A 1 99 ? -19.038 1.307 20.663 1.00 98.69 99 ALA A C 1
ATOM 785 O O . ALA A 1 99 ? -20.061 1.129 21.324 1.00 98.69 99 ALA A O 1
ATOM 786 N N . TRP A 1 100 ? -18.254 0.293 20.283 1.00 98.75 100 TRP A N 1
ATOM 787 C CA . TRP A 1 100 ? -18.510 -1.092 20.679 1.00 98.75 100 TRP A CA 1
ATOM 788 C C . TRP A 1 100 ? -18.410 -1.303 22.187 1.00 98.75 100 TRP A C 1
ATOM 790 O O . TRP A 1 100 ? -19.309 -1.910 22.768 1.00 98.75 100 TRP A O 1
ATOM 800 N N . ASP A 1 101 ? -17.366 -0.774 22.821 1.00 98.38 101 ASP A N 1
ATOM 801 C CA . ASP A 1 101 ? -17.153 -0.899 24.266 1.00 98.38 101 ASP A CA 1
ATOM 802 C C . ASP A 1 101 ? -18.266 -0.215 25.074 1.00 98.38 101 ASP A C 1
ATOM 804 O O . ASP A 1 101 ? -18.622 -0.674 26.159 1.00 98.38 101 ASP A O 1
ATOM 808 N N . ALA A 1 102 ? -18.871 0.838 24.520 1.00 98.38 102 ALA A N 1
ATOM 809 C CA . ALA A 1 102 ? -20.023 1.523 25.097 1.00 98.38 102 ALA A CA 1
ATOM 810 C C . ALA A 1 102 ? -21.372 0.818 24.844 1.00 98.38 102 ALA A C 1
ATOM 812 O O . ALA A 1 102 ? -22.410 1.301 25.292 1.00 98.38 102 ALA A O 1
ATOM 813 N N . GLY A 1 103 ? -21.376 -0.328 24.155 1.00 98.50 103 GLY A N 1
ATOM 814 C CA . GLY A 1 103 ? -22.573 -1.141 23.938 1.00 98.50 103 GLY A CA 1
ATOM 815 C C . GLY A 1 103 ? -23.347 -0.828 22.656 1.00 98.50 103 GLY A C 1
ATOM 816 O O . GLY A 1 103 ? -24.523 -1.191 22.558 1.00 98.50 103 GLY A O 1
ATOM 817 N N . ALA A 1 104 ? -22.720 -0.191 21.658 1.00 98.62 104 ALA A N 1
ATOM 818 C CA . ALA A 1 104 ? -23.344 -0.018 20.350 1.00 98.62 104 ALA A CA 1
ATOM 819 C C . ALA A 1 104 ? -23.761 -1.359 19.738 1.00 98.62 104 ALA A C 1
ATOM 821 O O . ALA A 1 104 ? -23.071 -2.374 19.823 1.00 98.62 104 ALA A O 1
ATOM 822 N N . THR A 1 105 ? -24.924 -1.369 19.097 1.00 98.69 105 THR A N 1
ATOM 823 C CA . THR A 1 105 ? -25.458 -2.567 18.453 1.00 98.69 105 THR A CA 1
ATOM 824 C C . THR A 1 105 ? -24.876 -2.741 17.054 1.00 98.69 105 THR A C 1
ATOM 826 O O . THR A 1 105 ? -24.521 -1.783 16.367 1.00 98.69 105 THR A O 1
ATOM 829 N N . LYS A 1 106 ? -24.893 -3.978 16.549 1.00 98.31 106 LYS A N 1
ATOM 830 C CA . LYS A 1 106 ? -24.497 -4.272 15.164 1.00 98.31 106 LYS A CA 1
ATOM 831 C C . LYS A 1 106 ? -25.252 -3.440 14.128 1.00 98.31 106 LYS A C 1
ATOM 833 O O . LYS A 1 106 ? -24.646 -3.007 13.154 1.00 98.31 106 LYS A O 1
ATOM 838 N N . LYS A 1 107 ? -26.545 -3.194 14.356 1.00 98.56 107 LYS A N 1
ATOM 839 C CA . LYS A 1 107 ? -27.382 -2.389 13.459 1.00 98.56 107 LYS A CA 1
ATOM 840 C C . LYS A 1 107 ? -26.945 -0.922 13.423 1.00 98.56 107 LYS A C 1
ATOM 842 O O . LYS A 1 107 ? -26.982 -0.311 12.365 1.00 98.56 107 LYS A O 1
ATOM 847 N N . GLU A 1 108 ? -26.527 -0.363 14.556 1.00 98.44 108 GLU A N 1
ATOM 848 C CA . GLU A 1 108 ? -25.998 1.007 14.611 1.00 98.44 108 GLU A CA 1
ATOM 849 C C . GLU A 1 108 ? -24.654 1.113 13.887 1.00 98.44 108 GLU A C 1
ATOM 851 O O . GLU A 1 108 ? -24.422 2.065 13.147 1.00 98.44 108 GLU A O 1
ATOM 856 N N . MET A 1 109 ? -23.795 0.108 14.057 1.00 98.81 109 MET A N 1
ATOM 857 C CA . MET A 1 109 ? -22.431 0.117 13.529 1.00 98.81 109 MET A CA 1
ATOM 858 C C . MET A 1 109 ? -22.334 -0.201 12.032 1.00 98.81 109 MET A C 1
ATOM 860 O O . MET A 1 109 ? -21.367 0.202 11.391 1.00 98.81 109 MET A O 1
ATOM 864 N N . GLU A 1 110 ? -23.307 -0.911 11.457 1.00 98.69 110 GLU A N 1
ATOM 865 C CA . GLU A 1 110 ? -23.241 -1.465 10.097 1.00 98.69 110 GLU A CA 1
ATOM 866 C C . GLU A 1 110 ? -22.816 -0.443 9.031 1.00 98.69 110 GLU A C 1
ATOM 868 O O . GLU A 1 110 ? -21.867 -0.692 8.283 1.00 98.69 110 GLU A O 1
ATOM 873 N N . ALA A 1 111 ? -23.461 0.725 8.996 1.00 98.75 111 ALA A N 1
ATOM 874 C CA . ALA A 1 111 ? -23.157 1.758 8.008 1.00 98.75 111 ALA A CA 1
ATOM 875 C C . ALA A 1 111 ? -21.740 2.335 8.187 1.00 98.75 111 ALA A C 1
ATOM 877 O O . ALA A 1 111 ? -20.990 2.439 7.219 1.00 98.75 111 ALA A O 1
ATOM 878 N N . ALA A 1 112 ? -21.342 2.643 9.427 1.00 98.75 112 ALA A N 1
ATOM 879 C CA . ALA A 1 112 ? -20.007 3.164 9.724 1.00 98.75 112 ALA A CA 1
ATOM 880 C C . ALA A 1 112 ? -18.901 2.148 9.388 1.00 98.75 112 ALA A C 1
ATOM 882 O O . ALA A 1 112 ? -17.871 2.506 8.818 1.00 98.75 112 ALA A O 1
ATOM 883 N N . LEU A 1 113 ? -19.123 0.865 9.686 1.00 98.88 113 LEU A N 1
ATOM 884 C CA . LEU A 1 113 ? -18.176 -0.206 9.370 1.00 98.88 113 LEU A CA 1
ATOM 885 C C . LEU A 1 113 ? -18.062 -0.457 7.864 1.00 98.88 113 LEU A C 1
ATOM 887 O O . LEU A 1 113 ? -16.973 -0.775 7.380 1.00 98.88 113 LEU A O 1
ATOM 891 N N . MET A 1 114 ? -19.158 -0.310 7.115 1.00 98.94 114 MET A N 1
ATOM 892 C CA . MET A 1 114 ? -19.120 -0.383 5.655 1.00 98.94 114 MET A CA 1
ATOM 893 C C . MET A 1 114 ? -18.276 0.755 5.070 1.00 98.94 114 MET A C 1
ATOM 895 O O . MET A 1 114 ? -1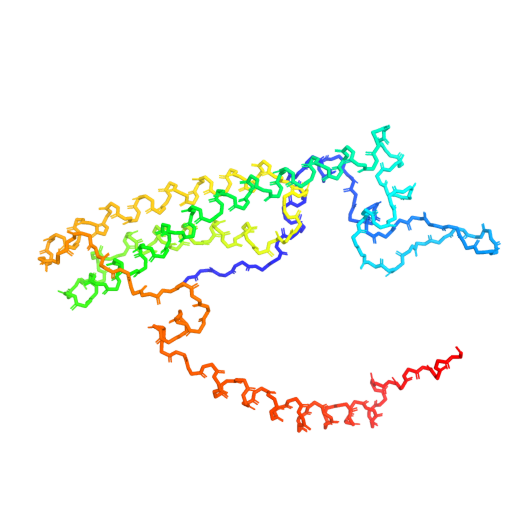7.445 0.521 4.190 1.00 98.94 114 MET A O 1
ATOM 899 N N . ASP A 1 115 ? -18.417 1.966 5.602 1.00 98.94 115 ASP A N 1
ATOM 900 C CA . ASP A 1 115 ? -17.612 3.110 5.182 1.00 98.94 115 ASP A CA 1
ATOM 901 C C . ASP A 1 115 ? -16.129 2.946 5.556 1.00 98.94 115 ASP A C 1
ATOM 903 O O . ASP A 1 115 ? -15.266 3.180 4.709 1.00 98.94 115 ASP A O 1
ATOM 907 N N . ILE A 1 116 ? -15.807 2.419 6.747 1.00 98.94 116 ILE A N 1
ATOM 908 C CA . ILE A 1 116 ? -14.429 2.040 7.124 1.00 98.94 116 ILE A CA 1
ATOM 909 C C . ILE A 1 116 ? -13.864 0.996 6.155 1.00 98.94 116 ILE A C 1
ATOM 911 O O . ILE A 1 116 ? -12.746 1.144 5.658 1.00 98.94 116 ILE A O 1
ATOM 915 N N . ARG A 1 117 ? -14.633 -0.057 5.849 1.00 98.94 117 ARG A N 1
ATOM 916 C CA . ARG A 1 117 ? -14.240 -1.101 4.889 1.00 98.94 117 ARG A CA 1
ATOM 917 C C . ARG A 1 117 ? -13.916 -0.490 3.527 1.00 98.94 117 ARG A C 1
ATOM 919 O O . ARG A 1 117 ? -12.912 -0.856 2.919 1.00 98.94 117 ARG A O 1
ATOM 926 N N . HIS A 1 118 ? -14.752 0.429 3.055 1.00 98.94 118 HIS A N 1
ATOM 927 C CA . HIS A 1 118 ? -14.586 1.122 1.784 1.00 98.94 118 HIS A CA 1
ATOM 928 C C . HIS A 1 118 ? -13.396 2.082 1.766 1.00 98.94 118 HIS A C 1
ATOM 930 O O . HIS A 1 118 ? -12.669 2.101 0.769 1.00 98.94 118 HIS A O 1
ATOM 936 N N . ALA A 1 119 ? -13.195 2.856 2.831 1.00 98.94 119 ALA A N 1
ATOM 937 C CA . ALA A 1 119 ? -12.075 3.775 2.968 1.00 98.94 119 ALA A CA 1
ATOM 938 C C . ALA A 1 119 ? -10.744 3.021 3.014 1.00 98.94 119 ALA A C 1
ATOM 940 O O . ALA A 1 119 ? -9.839 3.318 2.235 1.00 98.94 119 ALA A O 1
ATOM 941 N N . GLN A 1 120 ? -10.651 1.990 3.859 1.00 98.94 120 GLN A N 1
ATOM 942 C CA . GLN A 1 120 ? -9.427 1.211 3.998 1.00 98.94 120 GLN A CA 1
ATOM 943 C C . GLN A 1 120 ? -9.107 0.409 2.738 1.00 98.94 120 GLN A C 1
ATOM 945 O O . GLN A 1 120 ? -7.941 0.321 2.383 1.00 98.94 120 GLN A O 1
ATOM 950 N N . TRP A 1 121 ? -10.100 -0.134 2.025 1.00 98.94 121 TRP A N 1
ATOM 951 C CA . TRP A 1 121 ? -9.839 -0.788 0.737 1.00 98.94 121 TRP A CA 1
ATOM 952 C C . TRP A 1 121 ? -9.197 0.171 -0.273 1.00 98.94 121 TRP A C 1
ATOM 954 O O . TRP A 1 121 ? -8.250 -0.200 -0.957 1.00 98.94 121 TRP A O 1
ATOM 964 N N . ARG A 1 122 ? -9.689 1.413 -0.353 1.00 98.88 122 ARG A N 1
ATOM 965 C CA . ARG A 1 122 ? -9.153 2.437 -1.263 1.00 98.88 122 ARG A CA 1
ATOM 966 C C . ARG A 1 122 ? -7.741 2.854 -0.872 1.00 98.88 122 ARG A C 1
ATOM 968 O O . ARG A 1 122 ? -6.879 2.933 -1.740 1.00 98.88 122 ARG A O 1
ATOM 975 N N . TRP A 1 123 ? -7.506 3.071 0.421 1.00 98.81 123 TRP A N 1
ATOM 976 C CA . TRP A 1 123 ? -6.161 3.287 0.947 1.00 98.81 123 TRP A CA 1
ATOM 977 C C . TRP A 1 123 ? -5.231 2.126 0.570 1.00 98.81 123 TRP A C 1
ATOM 979 O O . TRP A 1 123 ? -4.217 2.339 -0.089 1.00 98.81 123 TRP A O 1
ATOM 989 N N . ASP A 1 124 ? -5.614 0.896 0.907 1.00 98.81 124 ASP A N 1
ATOM 990 C CA . ASP A 1 124 ? -4.767 -0.285 0.757 1.00 98.81 124 ASP A CA 1
ATOM 991 C C . ASP A 1 124 ? -4.489 -0.609 -0.714 1.00 98.81 124 ASP A C 1
ATOM 993 O O . ASP A 1 124 ? -3.358 -0.910 -1.069 1.00 98.81 124 ASP A O 1
ATOM 997 N N . TYR A 1 125 ? -5.481 -0.461 -1.601 1.00 98.69 125 TYR A N 1
ATOM 998 C CA . TYR A 1 125 ? -5.294 -0.593 -3.051 1.00 98.69 125 TYR A CA 1
ATOM 999 C C . TYR A 1 125 ? -4.163 0.307 -3.563 1.00 98.69 125 TYR A C 1
ATOM 1001 O O . TYR A 1 125 ? -3.372 -0.100 -4.408 1.00 98.69 125 TYR A O 1
ATOM 1009 N N . THR A 1 126 ? -4.053 1.522 -3.022 1.00 98.06 126 THR A N 1
ATOM 1010 C CA . THR A 1 126 ? -2.991 2.456 -3.408 1.00 98.06 126 THR A CA 1
ATOM 1011 C C . THR A 1 126 ? -1.671 2.228 -2.680 1.00 98.06 126 THR A C 1
ATOM 1013 O O . THR A 1 126 ? -0.619 2.342 -3.301 1.00 98.06 126 THR A O 1
ATOM 1016 N N . ALA A 1 127 ? -1.705 1.889 -1.390 1.00 97.69 127 ALA A N 1
ATOM 1017 C CA . ALA A 1 127 ? -0.513 1.645 -0.580 1.00 97.69 127 ALA A CA 1
ATOM 1018 C C . ALA A 1 127 ? 0.186 0.328 -0.946 1.00 97.69 127 ALA A C 1
ATOM 1020 O O . ALA A 1 127 ? 1.404 0.219 -0.822 1.00 97.69 127 ALA A O 1
ATOM 1021 N N . ALA A 1 128 ? -0.569 -0.660 -1.433 1.00 98.44 128 ALA A N 1
ATOM 1022 C CA . ALA A 1 128 ? -0.052 -1.977 -1.777 1.00 98.44 128 ALA A CA 1
ATOM 1023 C C . ALA A 1 128 ? 0.798 -1.992 -3.058 1.00 98.44 128 ALA A C 1
ATOM 1025 O O . ALA A 1 128 ? 1.578 -2.926 -3.233 1.00 98.44 128 ALA A O 1
ATOM 1026 N N . SER A 1 129 ? 0.683 -0.986 -3.936 1.00 98.12 129 SER A N 1
ATOM 1027 C CA . SER A 1 129 ? 1.574 -0.827 -5.093 1.00 98.12 129 SER A CA 1
ATOM 1028 C C . SER A 1 129 ? 2.681 0.174 -4.782 1.00 98.12 129 SER A C 1
ATOM 1030 O O . SER A 1 129 ? 2.481 1.391 -4.781 1.00 98.12 129 SER A O 1
ATOM 1032 N N . HIS A 1 130 ? 3.895 -0.336 -4.584 1.00 98.31 130 HIS A N 1
ATOM 1033 C CA . HIS A 1 130 ? 5.063 0.510 -4.340 1.00 98.31 130 HIS A CA 1
ATOM 1034 C C . HIS A 1 130 ? 5.434 1.379 -5.555 1.00 98.31 130 HIS A C 1
ATOM 1036 O O . HIS A 1 130 ? 6.017 2.449 -5.377 1.00 98.31 130 HIS A O 1
ATOM 1042 N N . GLY A 1 131 ? 5.088 0.936 -6.771 1.00 98.06 131 GLY A N 1
ATOM 1043 C CA . GLY A 1 131 ? 5.322 1.649 -8.031 1.00 98.06 131 GLY A CA 1
ATOM 1044 C C . GLY A 1 131 ? 4.178 2.570 -8.469 1.00 98.06 131 GLY A C 1
ATOM 1045 O O . GLY A 1 131 ? 4.324 3.291 -9.455 1.00 98.06 131 GLY A O 1
ATOM 1046 N N . GLY A 1 132 ? 3.050 2.605 -7.748 1.00 98.44 132 GLY A N 1
ATOM 1047 C CA . GLY A 1 132 ? 1.838 3.309 -8.184 1.00 98.44 132 GLY A CA 1
ATOM 1048 C C . GLY A 1 132 ? 2.033 4.807 -8.458 1.00 98.44 132 GLY A C 1
ATOM 1049 O O . GLY A 1 132 ? 1.420 5.352 -9.373 1.00 98.44 132 GLY A O 1
ATOM 1050 N N . HIS A 1 133 ? 2.953 5.462 -7.739 1.00 98.50 133 HIS A N 1
ATOM 1051 C CA . HIS A 1 133 ? 3.312 6.871 -7.957 1.00 98.50 133 HIS A CA 1
ATOM 1052 C C . HIS A 1 133 ? 4.038 7.134 -9.293 1.00 98.50 133 HIS A C 1
ATOM 1054 O O . HIS A 1 133 ? 4.089 8.274 -9.755 1.00 98.50 133 HIS A O 1
ATOM 1060 N N . MET A 1 134 ? 4.628 6.102 -9.902 1.00 98.75 134 MET A N 1
ATOM 1061 C CA . MET A 1 134 ? 5.201 6.155 -11.248 1.00 98.75 134 MET A CA 1
ATOM 1062 C C . MET A 1 134 ? 4.178 5.681 -12.282 1.00 98.75 134 MET A C 1
ATOM 1064 O O . MET A 1 134 ? 3.968 6.349 -13.293 1.00 98.75 134 MET A O 1
ATOM 1068 N N . HIS A 1 135 ? 3.518 4.553 -12.012 1.00 98.75 135 HIS A N 1
ATOM 1069 C CA . HIS A 1 135 ? 2.652 3.887 -12.981 1.00 98.75 135 HIS A CA 1
ATOM 1070 C C . HIS A 1 135 ? 1.379 4.684 -13.292 1.00 98.75 135 HIS A C 1
ATOM 1072 O O . HIS A 1 135 ? 1.061 4.858 -14.466 1.00 98.75 135 HIS A O 1
ATOM 1078 N N . ALA A 1 136 ? 0.676 5.200 -12.276 1.00 98.75 136 ALA A N 1
ATOM 1079 C CA . ALA A 1 136 ? -0.545 5.992 -12.458 1.00 98.75 136 ALA A CA 1
ATOM 1080 C C . ALA A 1 136 ? -0.809 6.928 -11.254 1.00 98.75 136 ALA A C 1
ATOM 1082 O O . ALA A 1 136 ? -1.777 6.729 -10.506 1.00 98.75 136 ALA A O 1
ATOM 1083 N N . PRO A 1 137 ? 0.041 7.946 -11.022 1.00 98.56 137 PRO A N 1
ATOM 1084 C CA . PRO A 1 137 ? -0.058 8.821 -9.850 1.00 98.56 137 PRO A CA 1
ATOM 1085 C C . PRO A 1 137 ? -1.416 9.521 -9.725 1.00 98.56 137 PRO A C 1
ATOM 1087 O O . PRO A 1 137 ? -1.958 9.622 -8.628 1.00 98.56 137 PRO A O 1
ATOM 1090 N N . GLU A 1 138 ? -2.010 9.960 -10.834 1.00 98.25 138 GLU A N 1
ATOM 1091 C CA . GLU A 1 138 ? -3.322 10.607 -10.857 1.00 98.25 138 GLU A CA 1
ATOM 1092 C C . GLU A 1 138 ? -4.453 9.655 -10.446 1.00 98.25 138 GLU A C 1
ATOM 1094 O O . GLU A 1 138 ? -5.388 10.046 -9.744 1.00 98.25 138 GLU A O 1
ATOM 1099 N N . VAL A 1 139 ? -4.350 8.380 -10.833 1.00 98.44 139 VAL A N 1
ATOM 1100 C CA . VAL A 1 1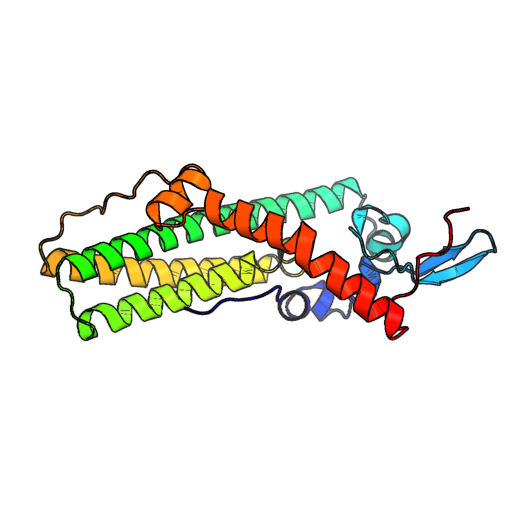39 ? -5.311 7.341 -10.451 1.00 98.44 139 VAL A CA 1
ATOM 1101 C C . VAL A 1 139 ? -5.186 7.056 -8.962 1.00 98.44 139 VAL A C 1
ATOM 1103 O O . VAL A 1 139 ? -6.201 7.027 -8.265 1.00 98.44 139 VAL A O 1
ATOM 1106 N N . VAL A 1 140 ? -3.956 6.908 -8.469 1.00 98.62 140 VAL A N 1
ATOM 1107 C CA . VAL A 1 140 ? -3.663 6.703 -7.048 1.00 98.62 140 VAL A CA 1
ATOM 1108 C C . VAL A 1 140 ? -4.208 7.856 -6.203 1.00 98.62 140 VAL A C 1
ATOM 1110 O O . VAL A 1 140 ? -4.961 7.616 -5.260 1.00 98.62 140 VAL A O 1
ATOM 1113 N N . LEU A 1 141 ? -3.918 9.107 -6.572 1.00 98.81 141 LEU A N 1
ATOM 1114 C CA . LEU A 1 141 ? -4.417 10.288 -5.861 1.00 98.81 141 LEU A CA 1
ATOM 1115 C C . LEU A 1 141 ? -5.950 10.355 -5.855 1.00 98.81 141 LEU A C 1
ATOM 1117 O O . LEU A 1 141 ? -6.547 10.650 -4.820 1.00 98.81 141 LEU A O 1
ATOM 1121 N N . ARG A 1 142 ? -6.609 10.021 -6.972 1.00 98.75 142 ARG A N 1
ATOM 1122 C CA . ARG A 1 142 ? -8.077 9.965 -7.048 1.00 98.75 142 ARG A CA 1
ATOM 1123 C C . ARG A 1 142 ? -8.665 8.891 -6.130 1.00 98.75 142 ARG A C 1
ATOM 1125 O O . ARG A 1 142 ? -9.671 9.137 -5.466 1.00 98.75 142 ARG A O 1
ATOM 1132 N N . VAL A 1 143 ? -8.060 7.703 -6.084 1.00 98.81 143 VAL A N 1
ATOM 1133 C CA . VAL A 1 143 ? -8.525 6.617 -5.208 1.00 98.81 143 VAL A CA 1
ATOM 1134 C C . VAL A 1 143 ? -8.338 7.003 -3.738 1.00 98.81 143 VAL A C 1
ATOM 1136 O O . VAL A 1 143 ? -9.292 6.872 -2.968 1.00 98.81 143 VAL A O 1
ATOM 1139 N N . LEU A 1 144 ? -7.185 7.570 -3.369 1.00 98.88 144 LEU A N 1
ATOM 1140 C CA . LEU A 1 144 ? -6.934 8.115 -2.030 1.00 98.88 144 LEU A CA 1
ATOM 1141 C C . LEU A 1 144 ? -7.963 9.187 -1.642 1.00 98.88 144 LEU A C 1
ATOM 1143 O O . LEU A 1 144 ? -8.540 9.120 -0.558 1.00 98.88 144 LEU A O 1
ATOM 1147 N N . ALA A 1 145 ? -8.267 10.129 -2.540 1.00 98.81 145 ALA A N 1
ATOM 1148 C CA . ALA A 1 145 ? -9.291 11.148 -2.308 1.00 98.81 145 ALA A CA 1
ATOM 1149 C C . ALA A 1 145 ? -10.676 10.529 -2.049 1.00 98.81 145 ALA A C 1
ATOM 1151 O O . ALA A 1 145 ? -11.370 10.930 -1.118 1.00 98.81 145 ALA A O 1
ATOM 1152 N N . SER A 1 146 ? -11.057 9.490 -2.798 1.00 98.88 146 SER A N 1
ATOM 1153 C CA . SER A 1 146 ? -12.309 8.764 -2.535 1.00 98.88 146 SER A CA 1
ATOM 1154 C C . SER A 1 146 ? -12.292 7.976 -1.216 1.00 98.88 146 SER A C 1
ATOM 1156 O O . SER A 1 146 ? -13.343 7.684 -0.649 1.00 98.88 146 SER A O 1
ATOM 1158 N N . GLY A 1 147 ? -11.108 7.616 -0.711 1.00 98.88 147 GLY A N 1
ATOM 1159 C CA . GLY A 1 147 ? -10.945 7.035 0.620 1.00 98.88 147 GLY A CA 1
ATOM 1160 C C . GLY A 1 147 ? -11.168 8.070 1.721 1.00 98.88 147 GLY A C 1
ATOM 1161 O O . GLY A 1 147 ? -11.822 7.759 2.714 1.00 98.88 147 GLY A O 1
ATOM 1162 N N . LEU A 1 148 ? -10.691 9.304 1.515 1.00 98.88 148 LEU A N 1
ATOM 1163 C CA . LEU A 1 148 ? -10.921 10.435 2.422 1.00 98.88 148 LEU A CA 1
ATOM 1164 C C . LEU A 1 148 ? -12.412 10.786 2.541 1.00 98.88 148 LEU A C 1
ATOM 1166 O O . LEU A 1 148 ? -12.887 11.049 3.641 1.00 98.88 148 LEU A O 1
ATOM 1170 N N . ASP A 1 149 ? -13.157 10.721 1.437 1.00 98.88 149 ASP A N 1
ATOM 1171 C CA . ASP A 1 149 ? -14.618 10.874 1.443 1.00 98.88 149 ASP A CA 1
ATOM 1172 C C . ASP A 1 149 ? -15.290 9.800 2.317 1.00 98.88 149 ASP A C 1
ATOM 1174 O O . ASP A 1 149 ? -16.022 10.101 3.260 1.00 98.88 149 ASP A O 1
ATOM 1178 N N . LYS A 1 150 ? -14.944 8.525 2.091 1.00 98.94 150 LYS A N 1
ATOM 1179 C CA . LYS A 1 150 ? -15.525 7.404 2.843 1.00 98.94 150 LYS A CA 1
ATOM 1180 C C . LYS A 1 150 ? -15.166 7.413 4.325 1.00 98.94 150 LYS A C 1
ATOM 1182 O O . LYS A 1 150 ? -15.996 7.062 5.157 1.00 98.94 150 LYS A O 1
ATOM 1187 N N . VAL A 1 151 ? -13.950 7.809 4.690 1.00 98.88 151 VAL A N 1
ATOM 1188 C CA . VAL A 1 151 ? -13.581 7.877 6.109 1.00 98.88 151 VAL A CA 1
ATOM 1189 C C . VAL A 1 151 ? -14.226 9.077 6.805 1.00 98.88 151 VAL A C 1
ATOM 1191 O O . VAL A 1 151 ? -14.583 8.959 7.973 1.00 98.88 151 VAL A O 1
ATOM 1194 N N . ALA A 1 152 ? -14.452 10.197 6.108 1.00 98.88 152 ALA A N 1
ATOM 1195 C CA . ALA A 1 152 ? -15.242 11.302 6.649 1.00 98.88 152 ALA A CA 1
ATOM 1196 C C . ALA A 1 152 ? -16.679 10.844 6.948 1.00 98.88 152 ALA A C 1
ATOM 1198 O O . ALA A 1 152 ? -17.157 11.004 8.070 1.00 98.88 152 ALA A O 1
ATOM 1199 N N . ASP A 1 153 ? -17.307 10.161 5.986 1.00 98.88 153 ASP A N 1
ATOM 1200 C CA . ASP A 1 153 ? -18.610 9.506 6.133 1.00 98.88 153 ASP A CA 1
ATOM 1201 C C . ASP A 1 153 ? -18.672 8.579 7.359 1.00 98.88 153 ASP A C 1
ATOM 1203 O O . ASP A 1 153 ? -19.644 8.623 8.121 1.00 98.88 153 ASP A O 1
ATOM 1207 N N . ALA A 1 154 ? -17.649 7.738 7.551 1.00 98.94 154 ALA A N 1
ATOM 1208 C CA . ALA A 1 154 ? -17.560 6.824 8.684 1.00 98.94 154 ALA A CA 1
ATOM 1209 C C . ALA A 1 154 ? -17.481 7.577 10.016 1.00 98.94 154 ALA A C 1
ATOM 1211 O O . ALA A 1 154 ? -18.260 7.304 10.929 1.00 98.94 154 ALA A O 1
ATOM 1212 N N . ARG A 1 155 ? -16.564 8.543 10.125 1.00 98.81 155 ARG A N 1
ATOM 1213 C CA . ARG A 1 155 ? -16.316 9.282 11.371 1.00 98.81 155 ARG A CA 1
ATOM 1214 C C . ARG A 1 155 ? -17.499 10.159 11.771 1.00 98.81 155 ARG A C 1
ATOM 1216 O O . ARG A 1 155 ? -17.817 10.238 12.954 1.00 98.81 155 ARG A O 1
ATOM 1223 N N . THR A 1 156 ? -18.220 10.741 10.811 1.00 98.81 156 THR A N 1
ATOM 1224 C CA . THR A 1 156 ? -19.475 11.457 11.090 1.00 98.81 156 THR A CA 1
ATOM 1225 C C . THR A 1 156 ? -20.537 10.524 11.671 1.00 98.81 156 THR A C 1
ATOM 1227 O O . THR A 1 156 ? -21.178 10.869 12.663 1.00 98.81 156 THR A O 1
ATOM 1230 N N . LYS A 1 157 ? -20.704 9.318 11.110 1.00 98.81 157 LYS A N 1
ATOM 1231 C CA . LYS A 1 157 ? -21.649 8.320 11.642 1.00 98.81 157 LYS A CA 1
ATOM 1232 C C . LYS A 1 157 ? -21.229 7.836 13.032 1.00 98.81 157 LYS A C 1
ATOM 1234 O O . LYS A 1 157 ? -22.069 7.753 13.925 1.00 98.81 157 LYS A O 1
ATOM 1239 N N . LEU A 1 158 ? -19.935 7.589 13.242 1.00 98.88 158 LEU A N 1
ATOM 1240 C CA . LEU A 1 158 ? -19.388 7.208 14.546 1.00 98.88 158 LEU A CA 1
ATOM 1241 C C . LEU A 1 158 ? -19.604 8.293 15.598 1.00 98.88 158 LEU A C 1
ATOM 1243 O O . LEU A 1 158 ? -20.003 7.963 16.706 1.00 98.88 158 LEU A O 1
ATOM 1247 N N . ALA A 1 159 ? -19.432 9.574 15.267 1.00 98.56 159 ALA A N 1
ATOM 1248 C CA . ALA A 1 159 ? -19.682 10.669 16.205 1.00 98.56 159 ALA A CA 1
ATOM 1249 C C . ALA A 1 159 ? -21.132 10.679 16.730 1.00 98.56 159 ALA A C 1
ATOM 1251 O O . ALA A 1 159 ? -21.359 10.904 17.921 1.00 98.56 159 ALA A O 1
ATOM 1252 N N . VAL A 1 160 ? -22.113 10.381 15.868 1.00 98.50 160 VAL A N 1
ATOM 1253 C CA . VAL A 1 160 ? -23.527 10.248 16.264 1.00 98.50 160 VAL A CA 1
ATOM 1254 C C . VAL A 1 160 ? -23.730 9.048 17.192 1.00 98.50 160 VAL A C 1
ATOM 1256 O O . VAL A 1 160 ? -24.390 9.177 18.223 1.00 98.50 160 VAL A O 1
ATOM 1259 N N . ILE A 1 161 ? -23.144 7.894 16.858 1.00 98.69 161 ILE A N 1
ATOM 1260 C CA . ILE A 1 161 ? -23.236 6.671 17.673 1.00 98.69 161 ILE A CA 1
ATOM 1261 C C . ILE A 1 161 ? -22.585 6.892 19.045 1.00 98.69 161 ILE A C 1
ATOM 1263 O O . ILE A 1 161 ? -23.216 6.643 20.067 1.00 98.69 161 ILE A O 1
ATOM 1267 N N . LEU A 1 162 ? -21.364 7.425 19.079 1.00 98.69 162 LEU A N 1
ATOM 1268 C CA . LEU A 1 162 ? -20.626 7.735 20.306 1.00 98.69 162 LEU A CA 1
ATOM 1269 C C . LEU A 1 162 ? -21.426 8.674 21.215 1.00 98.69 162 LEU A C 1
ATOM 1271 O O . LEU A 1 162 ? -21.553 8.414 22.408 1.00 98.69 162 LEU A O 1
ATOM 1275 N N . THR A 1 163 ? -22.035 9.716 20.641 1.00 98.44 163 THR A N 1
ATOM 1276 C CA . THR A 1 163 ? -22.887 10.655 21.384 1.00 98.44 163 THR A CA 1
ATOM 1277 C C . THR A 1 163 ? -24.119 9.962 21.967 1.00 98.44 163 THR A C 1
ATOM 1279 O O . THR A 1 163 ? -24.449 10.178 23.132 1.00 98.44 163 THR A O 1
ATOM 1282 N N . LYS A 1 164 ? -24.785 9.094 21.191 1.00 98.25 164 LYS A N 1
ATOM 1283 C CA . LYS A 1 164 ? -25.949 8.319 21.652 1.00 98.25 164 LYS A CA 1
ATOM 1284 C C . LYS A 1 164 ? -25.614 7.422 22.847 1.00 98.25 164 LYS A C 1
ATOM 1286 O O . LYS A 1 164 ? -26.448 7.263 23.734 1.00 98.25 164 LYS A O 1
ATOM 1291 N N . HIS A 1 165 ? -24.407 6.865 22.867 1.00 98.31 165 HIS A N 1
ATOM 1292 C CA . HIS A 1 165 ? -23.915 5.985 23.930 1.00 98.31 165 HIS A CA 1
ATOM 1293 C C . HIS A 1 165 ? -23.159 6.733 25.043 1.00 98.31 165 HIS A C 1
ATOM 1295 O O . HIS A 1 165 ? -22.538 6.109 25.897 1.00 98.31 165 HIS A O 1
ATOM 1301 N N . GLY A 1 166 ? -23.211 8.071 25.066 1.00 97.69 166 GLY A N 1
ATOM 1302 C CA . GLY A 1 166 ? -22.615 8.883 26.132 1.00 97.69 166 GLY A CA 1
ATOM 1303 C C . GLY A 1 166 ? -21.083 8.854 26.176 1.00 97.69 166 GLY A C 1
ATOM 1304 O O . GLY A 1 166 ? -20.493 9.170 27.210 1.00 97.69 166 GLY A O 1
ATOM 1305 N N . VAL A 1 167 ? -20.423 8.484 25.074 1.00 97.94 167 VAL A N 1
ATOM 1306 C CA . VAL A 1 167 ? -18.960 8.420 24.992 1.00 97.94 167 VAL A CA 1
ATOM 1307 C C . VAL A 1 167 ? -18.379 9.819 24.810 1.00 97.94 167 VAL A C 1
ATOM 1309 O O . VAL A 1 167 ? -18.801 10.589 23.946 1.00 97.94 167 VAL A O 1
ATOM 1312 N N . LYS A 1 168 ? -17.362 10.153 25.609 1.00 95.25 168 LYS A N 1
ATOM 1313 C CA . LYS A 1 168 ? -16.659 11.436 25.519 1.00 95.25 168 LYS A CA 1
ATOM 1314 C C . LYS A 1 168 ? -15.856 11.533 24.217 1.00 95.25 168 LYS A C 1
ATOM 1316 O O . LYS A 1 168 ? -14.986 10.709 23.952 1.00 95.25 168 LYS A O 1
ATOM 1321 N N . THR A 1 169 ? -16.075 12.607 23.461 1.00 93.50 169 THR A N 1
ATOM 1322 C CA . THR A 1 169 ? -15.308 12.944 22.252 1.00 93.50 169 THR A CA 1
ATOM 1323 C C . THR A 1 169 ? -14.387 14.157 22.481 1.00 93.50 169 THR A C 1
ATOM 1325 O O . THR A 1 169 ? -14.768 15.055 23.235 1.00 93.50 169 THR A O 1
ATOM 1328 N N . PRO A 1 170 ? -13.210 14.248 21.826 1.00 95.19 170 PRO A N 1
ATOM 1329 C CA . PRO A 1 170 ? -12.660 13.277 20.879 1.00 95.19 170 PRO A CA 1
ATOM 1330 C C . PRO A 1 170 ? -12.129 12.017 21.578 1.00 95.19 170 PRO A C 1
ATOM 1332 O O . PRO A 1 170 ? -11.568 12.096 22.676 1.00 95.19 170 PRO A O 1
ATOM 1335 N N . VAL A 1 171 ? -12.290 10.868 20.915 1.00 97.56 171 VAL A N 1
ATOM 1336 C CA . VAL A 1 171 ? -11.719 9.588 21.358 1.00 97.56 171 VAL A CA 1
ATOM 1337 C C . VAL A 1 171 ? -10.201 9.716 21.434 1.00 97.56 171 VAL A C 1
ATOM 1339 O O . VAL A 1 171 ? -9.561 10.230 20.515 1.00 97.56 171 VAL A O 1
ATOM 1342 N N . GLN A 1 172 ? -9.630 9.285 22.558 1.00 96.38 172 GLN A N 1
ATOM 1343 C CA . GLN A 1 172 ? -8.191 9.348 22.781 1.00 96.38 172 GLN A CA 1
ATOM 1344 C C . GLN A 1 172 ? -7.512 8.182 22.071 1.00 96.38 172 GLN A C 1
ATOM 1346 O O . GLN A 1 172 ? -7.852 7.024 22.297 1.00 96.38 172 GLN A O 1
ATOM 1351 N N . ILE A 1 173 ? -6.542 8.498 21.217 1.00 97.25 173 ILE A N 1
ATOM 1352 C CA . ILE A 1 173 ? -5.742 7.493 20.522 1.00 97.25 173 ILE A CA 1
ATOM 1353 C C . ILE A 1 173 ? -4.523 7.181 21.398 1.00 97.25 173 ILE A C 1
ATOM 1355 O O . ILE A 1 173 ? -3.813 8.116 21.779 1.00 97.25 173 ILE A O 1
ATOM 1359 N N . PRO A 1 174 ? -4.266 5.905 21.739 1.00 97.19 174 PRO A N 1
ATOM 1360 C CA . PRO A 1 174 ? -3.045 5.512 22.430 1.00 97.19 174 PRO A CA 1
ATOM 1361 C C . PRO A 1 174 ? -1.788 5.915 21.651 1.00 97.19 174 PRO A C 1
ATOM 1363 O O . PRO A 1 174 ? -1.829 6.144 20.442 1.00 97.19 174 PRO A O 1
ATOM 1366 N N . ASP A 1 175 ? -0.646 5.958 22.332 1.00 97.56 175 ASP A N 1
ATOM 1367 C CA . ASP A 1 175 ? 0.627 6.225 21.667 1.00 97.56 175 ASP A CA 1
ATOM 1368 C C . ASP A 1 175 ? 0.973 5.091 20.689 1.00 97.56 175 ASP A C 1
ATOM 1370 O O . ASP A 1 175 ? 1.249 3.964 21.095 1.00 97.56 175 ASP A O 1
ATOM 1374 N N . ILE A 1 176 ? 0.968 5.420 19.399 1.00 97.94 176 ILE A N 1
ATOM 1375 C CA . ILE A 1 176 ? 1.325 4.541 18.279 1.00 97.94 176 ILE A CA 1
ATOM 1376 C C . ILE A 1 176 ? 2.501 5.113 17.468 1.00 97.94 176 ILE A C 1
ATOM 1378 O O . ILE A 1 176 ? 2.662 4.806 16.291 1.00 97.94 176 ILE A O 1
ATOM 1382 N N . SER A 1 177 ? 3.334 5.958 18.090 1.00 97.62 177 SER A N 1
ATOM 1383 C CA . SER A 1 177 ? 4.463 6.650 17.437 1.00 97.62 177 SER A CA 1
ATOM 1384 C C . SER A 1 177 ? 5.561 5.726 16.900 1.00 97.62 177 SER A C 1
ATOM 1386 O O . SER A 1 177 ? 6.384 6.155 16.094 1.00 97.62 177 SER A O 1
ATOM 1388 N N . THR A 1 178 ? 5.592 4.465 17.335 1.00 97.88 178 THR A N 1
ATOM 1389 C CA . THR A 1 178 ? 6.502 3.436 16.822 1.00 97.88 178 THR A CA 1
ATOM 1390 C C . THR A 1 178 ? 5.744 2.140 16.560 1.00 97.88 178 THR A C 1
ATOM 1392 O O . THR A 1 178 ? 4.697 1.890 17.162 1.00 97.88 178 THR A O 1
ATOM 1395 N N . ALA A 1 179 ? 6.301 1.283 15.699 1.00 96.75 179 ALA A N 1
ATOM 1396 C CA . ALA A 1 179 ? 5.725 -0.029 15.411 1.00 96.75 179 ALA A CA 1
ATOM 1397 C C . ALA A 1 179 ? 5.540 -0.874 16.688 1.00 96.75 179 ALA A C 1
ATOM 1399 O O . ALA A 1 179 ? 4.459 -1.415 16.899 1.00 96.75 179 ALA A O 1
ATOM 1400 N N . ASP A 1 180 ? 6.533 -0.896 17.587 1.00 96.06 180 ASP A N 1
ATOM 1401 C CA . ASP A 1 180 ? 6.456 -1.623 18.866 1.00 96.06 180 ASP A CA 1
ATOM 1402 C C . ASP A 1 180 ? 5.304 -1.145 19.753 1.00 96.06 180 ASP A C 1
ATOM 1404 O O . ASP A 1 180 ? 4.578 -1.953 20.339 1.00 96.06 180 ASP A O 1
ATOM 1408 N N . LYS A 1 181 ? 5.091 0.173 19.823 1.00 97.50 181 LYS A N 1
ATOM 1409 C CA . LYS A 1 181 ? 3.975 0.742 20.582 1.00 97.50 181 LYS A CA 1
ATOM 1410 C C . LYS A 1 181 ? 2.631 0.390 19.943 1.00 97.50 181 LYS A C 1
ATOM 1412 O O . LYS A 1 181 ? 1.718 -0.021 20.654 1.00 97.50 181 LYS A O 1
ATOM 1417 N N . ALA A 1 182 ? 2.528 0.462 18.615 1.00 97.94 182 ALA A N 1
ATOM 1418 C CA . ALA A 1 182 ? 1.323 0.066 17.890 1.00 97.94 182 ALA A CA 1
ATOM 1419 C C . ALA A 1 182 ? 0.992 -1.429 18.072 1.00 97.94 182 ALA A C 1
ATOM 1421 O O . ALA A 1 182 ? -0.152 -1.766 18.371 1.00 97.94 182 ALA A O 1
ATOM 1422 N N . TRP A 1 183 ? 1.978 -2.330 17.978 1.00 97.38 183 TRP A N 1
ATOM 1423 C CA . TRP A 1 183 ? 1.788 -3.763 18.243 1.00 97.38 183 TRP A CA 1
ATOM 1424 C C . TRP A 1 183 ? 1.299 -4.022 19.664 1.00 97.38 183 TRP A C 1
ATOM 1426 O O . TRP A 1 183 ? 0.341 -4.772 19.851 1.00 97.38 183 TRP A O 1
ATOM 1436 N N . LYS A 1 184 ? 1.884 -3.340 20.654 1.00 96.50 184 LYS A N 1
ATOM 1437 C CA . LYS A 1 184 ? 1.451 -3.444 22.050 1.00 96.50 184 LYS A CA 1
ATOM 1438 C C . LYS A 1 184 ? -0.006 -3.017 22.235 1.00 96.50 184 LYS A C 1
ATOM 1440 O O . LYS A 1 184 ? -0.747 -3.708 22.929 1.00 96.50 184 LYS A O 1
ATOM 1445 N N . VAL A 1 185 ? -0.431 -1.922 21.601 1.00 97.12 185 VAL A N 1
ATOM 1446 C CA . VAL A 1 185 ? -1.832 -1.457 21.631 1.00 97.12 185 VAL A CA 1
ATOM 1447 C C . VAL A 1 185 ? -2.781 -2.489 21.015 1.00 97.12 185 VAL A C 1
ATOM 1449 O O . VAL A 1 185 ? -3.890 -2.670 21.510 1.00 97.12 185 VAL A O 1
ATOM 1452 N N . MET A 1 186 ? -2.332 -3.213 19.988 1.00 95.88 186 MET A N 1
ATOM 1453 C CA . MET A 1 186 ? -3.097 -4.285 19.343 1.00 95.88 186 MET A CA 1
ATOM 1454 C C . MET A 1 186 ? -3.018 -5.644 20.062 1.00 95.88 186 MET A C 1
ATOM 1456 O O . MET A 1 186 ? -3.608 -6.610 19.583 1.00 95.88 186 MET A O 1
ATOM 1460 N N . GLY A 1 187 ? -2.300 -5.743 21.187 1.00 96.38 187 GLY A N 1
ATOM 1461 C CA . GLY A 1 187 ? -2.118 -6.998 21.923 1.00 96.38 187 GLY A CA 1
ATOM 1462 C C . GLY A 1 187 ? -1.192 -8.009 21.233 1.00 96.38 187 GLY A C 1
ATOM 1463 O O . GLY A 1 187 ? -1.286 -9.204 21.502 1.00 96.38 187 GLY A O 1
ATOM 1464 N N . ILE A 1 188 ? -0.314 -7.551 20.336 1.00 97.25 188 ILE A N 1
ATOM 1465 C CA . ILE A 1 188 ? 0.629 -8.394 19.591 1.00 97.25 188 ILE A CA 1
ATOM 1466 C C . ILE A 1 188 ? 1.953 -8.486 20.361 1.00 97.25 188 ILE A C 1
ATOM 1468 O O . ILE A 1 188 ? 2.636 -7.480 20.562 1.00 97.25 188 ILE A O 1
ATOM 1472 N N . ASP A 1 189 ? 2.347 -9.703 20.742 1.00 96.81 189 ASP A N 1
ATOM 1473 C CA . ASP A 1 189 ? 3.667 -9.999 21.314 1.00 96.81 189 ASP A CA 1
ATOM 1474 C C . ASP A 1 189 ? 4.696 -10.205 20.192 1.00 96.81 189 ASP A C 1
ATOM 1476 O O . ASP A 1 189 ? 5.014 -11.329 19.797 1.00 96.81 189 ASP A O 1
ATOM 1480 N N . ILE A 1 190 ? 5.194 -9.096 19.636 1.00 96.69 190 ILE A N 1
ATOM 1481 C CA . ILE A 1 190 ? 6.086 -9.139 18.470 1.00 96.69 190 ILE A CA 1
ATOM 1482 C C . ILE A 1 190 ? 7.395 -9.895 18.742 1.00 96.69 190 ILE A C 1
ATOM 1484 O O . ILE A 1 190 ? 7.941 -10.518 17.834 1.00 96.69 190 ILE A O 1
ATOM 1488 N N . GLU A 1 191 ? 7.892 -9.892 19.981 1.00 96.75 191 GLU A N 1
ATOM 1489 C CA . GLU A 1 191 ? 9.127 -10.592 20.339 1.00 96.75 191 GLU A CA 1
ATOM 1490 C C . GLU A 1 191 ? 8.930 -12.106 20.341 1.00 96.75 191 GLU A C 1
ATOM 1492 O O . GLU A 1 191 ? 9.787 -12.847 19.851 1.00 96.75 191 GLU A O 1
ATOM 1497 N N . LYS A 1 192 ? 7.779 -12.583 20.825 1.00 97.75 192 LYS A N 1
ATOM 1498 C CA . LYS A 1 192 ? 7.399 -13.990 20.689 1.00 97.75 192 LYS A CA 1
ATOM 1499 C C . LYS A 1 192 ? 7.253 -14.393 19.222 1.00 97.75 192 LYS A C 1
ATOM 1501 O O . LYS A 1 192 ? 7.799 -15.427 18.837 1.00 97.75 192 LYS A O 1
ATOM 1506 N N . GLU A 1 193 ? 6.573 -13.587 18.405 1.00 97.62 193 GLU A N 1
ATOM 1507 C CA . GLU A 1 193 ? 6.393 -13.870 16.972 1.00 97.62 193 GLU A CA 1
ATOM 1508 C C . GLU A 1 193 ? 7.737 -13.919 16.224 1.00 97.62 193 GLU A C 1
ATOM 1510 O O . GLU A 1 193 ? 7.982 -14.828 15.428 1.00 97.62 193 GLU A O 1
ATOM 1515 N N . ARG A 1 194 ? 8.656 -12.991 16.525 1.00 97.44 194 ARG A N 1
ATOM 1516 C CA . ARG A 1 194 ? 10.017 -12.972 15.963 1.00 97.44 194 ARG A CA 1
ATOM 1517 C C . ARG A 1 194 ? 10.806 -14.221 16.340 1.00 97.44 194 ARG A C 1
ATOM 1519 O O . ARG A 1 194 ? 11.371 -14.853 15.451 1.00 97.44 194 ARG A O 1
ATOM 1526 N N . LYS A 1 195 ? 10.796 -14.619 17.617 1.00 98.44 195 LYS A N 1
ATOM 1527 C CA . LYS A 1 195 ? 11.468 -15.844 18.088 1.00 98.44 195 LYS A CA 1
ATOM 1528 C C . LYS A 1 195 ? 10.900 -17.097 17.431 1.00 98.44 195 LYS A C 1
ATOM 1530 O O . LYS A 1 195 ? 11.661 -17.944 16.975 1.00 98.44 195 LYS A O 1
ATOM 1535 N N . ALA A 1 196 ? 9.574 -17.199 17.335 1.00 98.44 196 ALA A N 1
ATOM 1536 C CA . ALA A 1 196 ? 8.922 -18.314 16.655 1.00 98.44 196 ALA A CA 1
ATOM 1537 C C . ALA A 1 196 ? 9.313 -18.373 15.170 1.00 98.44 196 ALA A C 1
ATOM 1539 O O . ALA A 1 196 ? 9.598 -19.450 14.643 1.00 98.44 196 ALA A O 1
ATOM 1540 N N . LYS A 1 197 ? 9.381 -17.217 14.496 1.00 98.38 197 LYS A N 1
ATOM 1541 C CA . LYS A 1 197 ? 9.812 -17.151 13.098 1.00 98.38 197 LYS A CA 1
ATOM 1542 C C . LYS A 1 197 ? 11.287 -17.513 12.929 1.00 98.38 197 LYS A C 1
ATOM 1544 O O . LYS A 1 197 ? 11.614 -18.226 11.986 1.00 98.38 197 LYS A O 1
ATOM 1549 N N . GLU A 1 198 ? 12.157 -17.048 13.818 1.00 98.56 198 GLU A N 1
ATOM 1550 C CA . GLU A 1 198 ? 13.583 -17.377 13.806 1.00 98.56 198 GLU A CA 1
ATOM 1551 C C . GLU A 1 198 ? 13.812 -18.883 13.992 1.00 98.56 198 GLU A C 1
ATOM 1553 O O . GLU A 1 198 ? 14.548 -19.487 13.214 1.00 98.56 198 GLU A O 1
ATOM 1558 N N . GLU A 1 199 ? 13.126 -19.502 14.954 1.00 98.62 199 GLU A N 1
ATOM 1559 C CA . GLU A 1 199 ? 13.190 -20.948 15.180 1.00 98.62 199 GLU A CA 1
ATOM 1560 C C . GLU A 1 199 ? 12.719 -21.726 13.948 1.00 98.62 199 GLU A C 1
ATOM 1562 O O . GLU A 1 199 ? 13.403 -22.637 13.483 1.00 98.62 199 GLU A O 1
ATOM 1567 N N . PHE A 1 200 ? 11.593 -21.324 13.350 1.00 98.62 200 PHE A N 1
ATOM 1568 C CA . PHE A 1 200 ? 11.095 -21.916 12.107 1.00 98.62 200 PHE A CA 1
ATOM 1569 C C . PHE A 1 200 ? 12.125 -21.827 10.969 1.00 98.62 200 PHE A C 1
ATOM 1571 O O . PHE A 1 200 ? 12.345 -22.806 10.257 1.00 98.62 200 PHE A O 1
ATOM 1578 N N . LEU A 1 201 ? 12.771 -20.669 10.794 1.00 98.44 201 LEU A N 1
ATOM 1579 C CA . LEU A 1 201 ? 13.785 -20.474 9.753 1.00 98.44 201 LEU A CA 1
ATOM 1580 C C . LEU A 1 201 ? 15.033 -21.330 9.995 1.00 98.44 201 LEU A C 1
ATOM 1582 O O . LEU A 1 201 ? 15.625 -21.804 9.033 1.00 98.44 201 LEU A O 1
ATOM 1586 N N . LYS A 1 202 ? 15.423 -21.554 11.253 1.00 98.38 202 LYS A N 1
ATOM 1587 C CA . LYS A 1 202 ? 16.586 -22.383 11.606 1.00 98.38 202 LYS A CA 1
ATOM 1588 C C . LYS A 1 202 ? 16.314 -23.882 11.537 1.00 98.38 202 LYS A C 1
ATOM 1590 O O . LYS A 1 202 ? 17.248 -24.648 11.331 1.00 98.38 202 LYS A O 1
ATOM 1595 N N . THR A 1 203 ? 15.068 -24.305 11.733 1.00 98.31 203 THR A N 1
ATOM 1596 C CA . THR A 1 203 ? 14.731 -25.730 11.875 1.00 98.31 203 THR A CA 1
ATOM 1597 C C . THR A 1 203 ? 13.998 -26.292 10.667 1.00 98.31 203 THR A C 1
ATOM 1599 O O . THR A 1 203 ? 14.399 -27.324 10.139 1.00 98.31 203 THR A O 1
ATOM 1602 N N . VAL A 1 204 ? 12.950 -25.618 10.195 1.00 98.50 204 VAL A N 1
ATOM 1603 C CA . VAL A 1 204 ? 12.048 -26.154 9.169 1.00 98.50 204 VAL A CA 1
ATOM 1604 C C . VAL A 1 204 ? 12.569 -25.884 7.763 1.00 98.50 204 VAL A C 1
ATOM 1606 O O . VAL A 1 204 ? 12.537 -26.779 6.922 1.00 98.50 204 VAL A O 1
ATOM 1609 N N . VAL A 1 205 ? 13.083 -24.680 7.494 1.00 97.88 205 VAL A N 1
ATOM 1610 C CA . VAL A 1 205 ? 13.577 -24.332 6.149 1.00 97.88 205 VAL A CA 1
ATOM 1611 C C . VAL A 1 205 ? 14.729 -25.245 5.701 1.00 97.88 205 VAL A C 1
ATOM 1613 O O . VAL A 1 205 ? 14.624 -25.783 4.599 1.00 97.88 205 VAL A O 1
ATOM 1616 N N . PRO A 1 206 ? 15.753 -25.546 6.528 1.00 97.69 206 PRO A N 1
ATOM 1617 C CA . PRO A 1 206 ? 16.806 -26.480 6.128 1.00 97.69 206 PRO A CA 1
ATOM 1618 C C . PRO A 1 206 ? 16.284 -27.894 5.846 1.00 97.69 206 PRO A C 1
ATOM 1620 O O . PRO A 1 206 ? 16.753 -28.550 4.919 1.00 97.69 206 PRO A O 1
ATOM 1623 N N . GLN A 1 207 ? 15.278 -28.358 6.597 1.00 98.19 207 GLN A N 1
ATOM 1624 C CA . GLN A 1 207 ? 14.638 -29.654 6.342 1.00 98.19 207 GLN A CA 1
ATOM 1625 C C . GLN A 1 207 ? 13.899 -29.660 5.001 1.00 98.19 207 GLN A C 1
ATOM 1627 O O . GLN A 1 207 ? 13.966 -30.643 4.265 1.00 98.19 207 GLN A O 1
ATOM 1632 N N . TRP A 1 208 ? 13.209 -28.570 4.654 1.00 97.75 208 TRP A N 1
ATOM 1633 C CA . TRP A 1 208 ? 12.565 -28.431 3.347 1.00 97.75 208 TRP A CA 1
ATOM 1634 C C . TRP A 1 208 ? 13.578 -28.410 2.209 1.00 97.75 208 TRP A C 1
ATOM 1636 O O . TRP A 1 208 ? 13.369 -29.089 1.207 1.00 97.75 208 TRP A O 1
ATOM 1646 N N . GLU A 1 209 ? 14.681 -27.679 2.363 1.00 96.81 209 GLU A N 1
ATOM 1647 C CA . GLU A 1 209 ? 15.757 -27.654 1.372 1.00 96.81 209 GLU A CA 1
ATOM 1648 C C . GLU A 1 209 ? 16.389 -29.036 1.202 1.00 96.81 209 GLU A C 1
ATOM 1650 O O . GLU A 1 209 ? 16.575 -29.483 0.072 1.00 96.81 209 GLU A O 1
ATOM 1655 N N . GLN A 1 210 ? 16.652 -29.754 2.298 1.00 96.19 210 GLN A N 1
ATOM 1656 C CA . GLN A 1 210 ? 17.143 -31.129 2.246 1.00 96.19 210 GLN A CA 1
ATOM 1657 C C . GLN A 1 210 ? 16.165 -32.040 1.491 1.00 96.19 210 GLN A C 1
ATOM 1659 O O . GLN A 1 210 ? 16.564 -32.716 0.544 1.00 96.19 210 GLN A O 1
ATOM 1664 N N . GLN A 1 211 ? 14.878 -32.016 1.844 1.00 97.56 211 GLN A N 1
ATOM 1665 C CA . GLN A 1 211 ? 13.858 -32.818 1.160 1.00 97.56 211 GLN A CA 1
ATOM 1666 C C . GLN A 1 211 ? 13.724 -32.451 -0.322 1.00 97.56 211 GLN A C 1
ATOM 1668 O O . GLN A 1 211 ? 13.485 -33.321 -1.160 1.00 97.56 211 GLN A O 1
ATOM 1673 N N . ALA A 1 212 ? 13.857 -31.169 -0.665 1.00 97.25 212 ALA A N 1
ATOM 1674 C CA . ALA A 1 212 ? 13.832 -30.713 -2.048 1.00 97.25 212 ALA A CA 1
ATOM 1675 C C . ALA A 1 212 ? 15.049 -31.233 -2.827 1.00 97.25 212 ALA A C 1
ATOM 1677 O O . ALA A 1 212 ? 14.887 -31.671 -3.964 1.00 97.25 212 ALA A O 1
ATOM 1678 N N . ARG A 1 213 ? 16.238 -31.255 -2.214 1.00 94.88 213 ARG A N 1
ATOM 1679 C CA . ARG A 1 213 ? 17.468 -31.813 -2.804 1.00 94.88 213 ARG A CA 1
ATOM 1680 C C . ARG A 1 213 ? 17.374 -33.317 -3.018 1.00 94.88 213 ARG A C 1
ATOM 1682 O O . ARG A 1 213 ? 17.667 -33.787 -4.111 1.00 94.88 213 ARG A O 1
ATOM 1689 N N . GLU A 1 214 ? 16.893 -34.059 -2.024 1.00 96.25 214 GLU A N 1
ATOM 1690 C CA . GLU A 1 214 ? 16.675 -35.512 -2.119 1.00 96.25 214 GLU A CA 1
ATOM 1691 C C . GLU A 1 214 ? 15.692 -35.877 -3.243 1.00 96.25 214 GLU A C 1
ATOM 1693 O O . GLU A 1 214 ? 15.836 -36.911 -3.892 1.00 96.25 214 GLU A O 1
ATOM 1698 N N . LYS A 1 215 ? 14.718 -35.000 -3.517 1.00 97.00 215 LYS A N 1
ATOM 1699 C CA . LYS A 1 215 ? 13.757 -35.139 -4.623 1.00 97.00 215 LYS A CA 1
ATOM 1700 C C . LYS A 1 215 ? 14.250 -34.564 -5.957 1.00 97.00 215 LYS A C 1
ATOM 1702 O O . LYS A 1 215 ? 13.507 -34.616 -6.934 1.00 97.00 215 LYS A O 1
ATOM 1707 N N . GLY A 1 216 ? 15.448 -33.982 -6.010 1.00 95.12 216 GLY A N 1
ATOM 1708 C CA . GLY A 1 216 ? 15.986 -33.327 -7.206 1.00 95.12 216 GLY A CA 1
ATOM 1709 C C . GLY A 1 216 ? 15.253 -32.044 -7.626 1.00 95.12 216 GLY A C 1
ATOM 1710 O O . GLY A 1 216 ? 15.354 -31.638 -8.778 1.00 95.12 216 GLY A O 1
ATOM 1711 N N . LEU A 1 217 ? 14.501 -31.409 -6.720 1.00 96.00 217 LEU A N 1
ATOM 1712 C CA . LEU A 1 217 ? 13.742 -30.170 -6.958 1.00 96.00 217 LEU A CA 1
ATOM 1713 C C . LEU A 1 217 ? 14.544 -28.901 -6.636 1.00 96.00 217 LEU A C 1
ATOM 1715 O O . LEU A 1 217 ? 14.163 -27.812 -7.060 1.00 96.00 217 LEU A O 1
ATOM 1719 N N . LEU A 1 218 ? 15.635 -29.038 -5.879 1.00 95.12 218 LEU A N 1
ATOM 1720 C CA . LEU A 1 218 ? 16.571 -27.964 -5.568 1.00 95.12 218 LEU A CA 1
ATOM 1721 C C . LEU A 1 218 ? 17.986 -28.423 -5.918 1.00 95.12 218 LEU A C 1
ATOM 1723 O O . LEU A 1 218 ? 18.473 -29.419 -5.383 1.00 95.12 218 LEU A O 1
ATOM 1727 N N . VAL A 1 219 ? 18.632 -27.687 -6.818 1.00 86.81 219 VAL A N 1
ATOM 1728 C CA . VAL A 1 219 ? 20.033 -27.886 -7.198 1.00 86.81 219 VAL A CA 1
ATOM 1729 C C . VAL A 1 219 ? 20.898 -26.841 -6.513 1.00 86.81 219 VAL A C 1
ATOM 1731 O O . VAL A 1 219 ? 20.484 -25.690 -6.366 1.00 86.81 219 VAL A O 1
ATOM 1734 N N . ASP A 1 220 ? 22.098 -27.239 -6.093 1.00 79.94 220 ASP A N 1
ATOM 1735 C CA . ASP A 1 220 ? 23.067 -26.272 -5.593 1.00 79.94 220 ASP A CA 1
ATOM 1736 C C . ASP A 1 220 ? 23.406 -25.258 -6.686 1.00 79.94 220 ASP A C 1
ATOM 1738 O O . ASP A 1 220 ? 23.582 -25.647 -7.849 1.00 79.94 220 ASP A O 1
ATOM 1742 N N . PRO A 1 221 ? 23.494 -23.961 -6.340 1.00 73.12 221 PRO A N 1
ATOM 1743 C CA . PRO A 1 221 ? 23.969 -22.978 -7.290 1.00 73.12 221 PRO A CA 1
ATOM 1744 C C . PRO A 1 221 ? 25.359 -23.407 -7.781 1.00 73.12 221 PRO A C 1
ATOM 1746 O O . PRO A 1 221 ? 26.158 -23.927 -6.994 1.00 73.12 221 PRO A O 1
ATOM 1749 N N . PRO A 1 222 ? 25.671 -23.211 -9.074 1.00 70.81 222 PRO A N 1
ATOM 1750 C CA . PRO A 1 222 ? 27.011 -23.481 -9.571 1.00 70.81 222 PRO A CA 1
ATOM 1751 C C . PRO A 1 222 ? 28.019 -22.699 -8.726 1.00 70.81 222 PRO A C 1
ATOM 1753 O O . PRO A 1 222 ? 27.767 -21.541 -8.384 1.00 70.81 222 PRO A O 1
ATOM 1756 N N . ALA A 1 223 ? 29.143 -23.335 -8.377 1.00 64.44 223 ALA A N 1
ATOM 1757 C CA . ALA A 1 223 ? 30.214 -22.672 -7.642 1.00 64.44 223 ALA A CA 1
ATOM 1758 C C . ALA A 1 223 ? 30.540 -21.343 -8.339 1.00 64.44 223 ALA A C 1
ATOM 1760 O O . ALA A 1 223 ? 30.809 -21.334 -9.546 1.00 64.44 223 ALA A O 1
ATOM 1761 N N . GLN A 1 224 ? 30.446 -20.231 -7.602 1.00 56.97 224 GLN A N 1
ATOM 1762 C CA . GLN A 1 224 ? 30.813 -18.920 -8.132 1.00 56.97 224 GLN A CA 1
ATOM 1763 C C . GLN A 1 224 ? 32.265 -19.011 -8.616 1.00 56.97 224 GLN A C 1
ATOM 1765 O O . GLN A 1 224 ? 33.147 -19.390 -7.845 1.00 56.97 224 GLN A O 1
ATOM 1770 N N . LYS A 1 225 ? 32.473 -18.768 -9.913 1.00 42.09 225 LYS A N 1
ATOM 1771 C CA . LYS A 1 225 ? 33.804 -18.684 -10.522 1.00 42.09 225 LYS A CA 1
ATOM 1772 C C . LYS A 1 225 ? 34.451 -17.347 -10.207 1.00 42.09 225 LYS A C 1
ATOM 1774 O O . LYS A 1 225 ? 33.706 -16.343 -10.199 1.00 42.09 225 LYS A O 1
#

pLDDT: mean 97.03, std 5.92, range [42.09, 98.94]

InterPro domains:
  IPR003321 Cytochrome c552 [PF02335] (1-214)
  IPR003321 Cytochrome c552 [PTHR30633] (1-219)
  IPR036280 Multiheme cytochrome superfamily [SSF48695] (1-221)

Radius of gyration: 24.01 Å; chains: 1; bounding box: 61×51×56 Å

Secondary structure (DSSP, 8-state):
-------HHHHHHHSHHHHTT--HHHHHS-EEE-TTS-EEE------GGGGGGGTGGGT--S-HHHHHHHHHHHHHHHHHHHHHHHHHHHHHHHHHHHHHHTT--HHHHHHHHHHHHHHHHHHHHHHT-TTHHHH-HHHHHHHHHHHHHHHHHHHHHHHHHHHHTT--SSPPPP--SSHHHHHHHTT--HHHHHHHHHHHHHHHHHHHHHHHHHTTSSPPPPPP-

Sequence (225 aa):
MLKAQHPDFEIWSLGMHGKNGVTCVDCHMPKVQGADGKVYTDHQIQNPFDAFDHTCANCHDQSKEKLRDIVTSRKKEVKDVMGRLEDQVVKAHFEAKEAWDAGATKKEMEAALMDIRHAQWRWDYTAASHGGHMHAPEVVLRVLASGLDKVADARTKLAVILTKHGVKTPVQIPDISTADKAWKVMGIDIEKERKAKEEFLKTVVPQWEQQAREKGLLVDPPAQK

Foldseek 3Di:
DDADAAVVVVLLCVAPCNVVVNDLQLQQFFWDADPVRDTDTRPRRDHSLVVVCRHVVVPDPDDSVVVVVLLVVLVVVLVVLLVVLVVLLLQLVLLLVLLVVLPNDCVLQVLLVVLSVQLVVLSNNLVNHPCSSVSHSPVNNVSSVVSVVSSVVNVVSSVVSCVVSVHDPPRDDFDPVDVVRVCVVVVHPVVVVVVVVVCCVVPVVVVVQVVCVVVVNDDDDPDDD